Protein AF-A0A7S1S740-F1 (afdb_monomer)

Mean predicted aligned error: 8.06 Å

Solvent-accessible surface area (backbone atoms only — not comparable to full-atom values): 10694 Å² total; per-residue (Å²): 102,47,41,48,49,70,46,55,38,78,51,87,85,26,60,39,42,49,46,54,55,56,52,72,74,46,56,73,74,50,65,76,63,57,72,46,80,43,49,25,49,46,70,88,35,47,66,53,27,52,59,27,56,68,75,44,103,64,60,57,90,82,25,55,44,82,42,75,15,47,77,37,91,78,46,83,48,70,53,43,68,34,18,21,53,37,78,61,52,32,73,77,44,72,48,86,55,96,73,44,67,50,37,39,31,78,46,72,59,50,43,55,54,53,43,46,47,42,43,73,73,38,53,88,82,45,86,61,40,62,37,43,37,53,47,64,69,36,95,61,48,72,75,34,53,40,77,47,80,27,44,34,21,2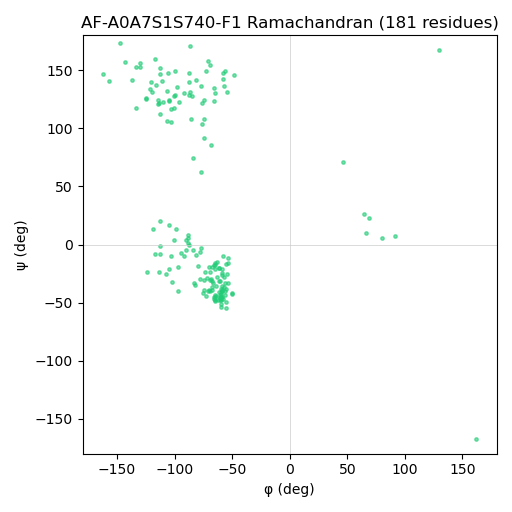8,70,68,55,47,34,55,75,70,73,44,57,80,91,71,66,86,79,85,87,78,74,60,72,84,53,78,84,76,113

Organism: Alexandrium catenella (NCBI:txid2925)

Secondary structure (DSSP, 8-state):
--SGGGTT--STTSHHHHHHHHHHTS-HHHHTT--EEEEES-GGGHHHHHHHHTTSSS-HHHHEEEEESEE-TT--SSEEEEEEE-THHHHHHT--GGGTTT-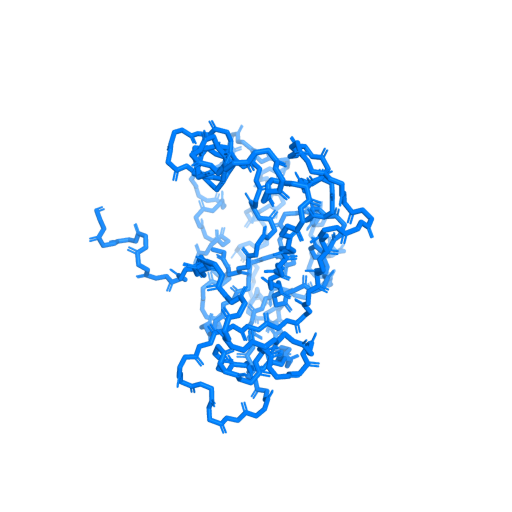-BSSTTHHHHHHHHHHHH-TTTSS-HHHHHHHHT-TTGGGGEEEEEEEEE-HHHHHHHTT--GGG--------TTSGGG-

Sequence (183 aa):
HIGAARLGNTARFADQDLYMKVNSFLPDDVQTAYRLVLVEPNELMFPVLRENVQKLPIDYARQVQIVQGMVSDSCKEPFQTMFRFSLQAEKDYGIPWGVYGTWVSFNRRMPLDALSTIATSYHWYIEDPEAWRRFYQAPNVTDYVEGFKVPCYSPATLIEKHGILASDLGMVVIDAEQLDSRI

Structure (mmCIF, N/CA/C/O backbone):
data_AF-A0A7S1S740-F1
#
_entry.id   AF-A0A7S1S740-F1
#
loop_
_atom_site.group_PDB
_atom_site.id
_atom_site.type_symbol
_atom_site.label_atom_id
_atom_site.label_alt_id
_atom_site.label_comp_id
_atom_site.label_asym_id
_atom_site.label_entity_id
_atom_site.label_seq_id
_atom_site.pdbx_PDB_ins_code
_atom_site.Cartn_x
_atom_site.Cartn_y
_atom_site.Cartn_z
_atom_site.occupancy
_atom_site.B_iso_or_equiv
_atom_site.auth_seq_id
_atom_site.auth_comp_id
_atom_site.auth_asym_id
_atom_site.auth_atom_id
_atom_site.pdbx_PDB_model_num
ATOM 1 N N . HIS A 1 1 ? -4.454 -0.537 -5.903 1.00 50.09 1 HIS A N 1
ATOM 2 C CA . HIS A 1 1 ? -3.415 -0.376 -4.869 1.00 50.09 1 HIS A CA 1
ATOM 3 C C . HIS A 1 1 ? -3.943 -1.102 -3.656 1.00 50.09 1 HIS A C 1
ATOM 5 O O . HIS A 1 1 ? -5.106 -0.898 -3.356 1.00 50.09 1 HIS A O 1
ATOM 11 N N . ILE A 1 2 ? -3.150 -1.961 -3.015 1.00 56.84 2 ILE A N 1
ATOM 12 C CA . ILE A 1 2 ? -3.542 -2.577 -1.742 1.00 56.84 2 ILE A CA 1
ATOM 13 C C . ILE A 1 2 ? -2.934 -1.757 -0.620 1.00 56.84 2 ILE A C 1
ATOM 15 O O . ILE A 1 2 ? -1.708 -1.660 -0.557 1.00 56.84 2 ILE A O 1
ATOM 19 N N . GLY A 1 3 ? -3.777 -1.261 0.280 1.00 55.91 3 GLY A N 1
ATOM 20 C CA . GLY A 1 3 ? -3.336 -0.626 1.514 1.00 55.91 3 GLY A CA 1
ATOM 21 C C . GLY A 1 3 ? -3.971 0.733 1.759 1.00 55.91 3 GLY A C 1
ATOM 22 O O . GLY A 1 3 ? -4.598 1.331 0.891 1.00 55.91 3 GLY A O 1
ATOM 23 N N . ALA A 1 4 ? -3.802 1.228 2.980 1.00 61.66 4 ALA A N 1
ATOM 24 C CA . ALA A 1 4 ? -4.381 2.495 3.395 1.00 61.66 4 ALA A CA 1
ATOM 25 C C . ALA A 1 4 ? -3.623 3.718 2.856 1.00 61.66 4 ALA A C 1
ATOM 27 O O . ALA A 1 4 ? -4.041 4.837 3.120 1.00 61.66 4 ALA A O 1
ATOM 28 N N . ALA A 1 5 ? -2.504 3.584 2.135 1.00 54.31 5 ALA A N 1
ATOM 29 C CA . ALA A 1 5 ? -1.666 4.739 1.797 1.00 54.31 5 ALA A CA 1
ATOM 30 C C . ALA A 1 5 ? -2.343 5.823 0.943 1.00 54.31 5 ALA A C 1
ATOM 32 O O . ALA A 1 5 ? -1.890 6.970 0.938 1.00 54.31 5 ALA A O 1
ATOM 33 N N . ARG A 1 6 ? -3.430 5.481 0.243 1.00 62.47 6 ARG A N 1
ATOM 34 C CA . ARG A 1 6 ? -4.277 6.434 -0.495 1.00 62.47 6 ARG A CA 1
ATOM 35 C C . ARG A 1 6 ? -5.409 7.057 0.331 1.00 62.47 6 ARG A C 1
ATOM 37 O O . ARG A 1 6 ? -6.199 7.818 -0.232 1.00 62.47 6 ARG A O 1
ATOM 44 N N . LEU A 1 7 ? -5.430 6.817 1.645 1.00 62.09 7 LEU A N 1
ATOM 45 C CA . LEU A 1 7 ? -6.257 7.552 2.600 1.00 62.09 7 LEU A CA 1
ATOM 46 C C . LEU A 1 7 ? -6.101 9.059 2.354 1.00 62.09 7 LEU A C 1
ATOM 48 O O . LEU A 1 7 ? -5.024 9.521 1.986 1.00 62.09 7 LEU A O 1
ATOM 52 N N . GLY A 1 8 ? -7.161 9.841 2.552 1.00 49.94 8 GLY A N 1
ATOM 53 C CA . GLY A 1 8 ? -7.098 11.293 2.338 1.00 49.94 8 GLY A CA 1
ATOM 54 C C . GLY A 1 8 ? -7.484 11.752 0.929 1.00 49.94 8 GLY A C 1
ATOM 55 O O . GLY A 1 8 ? -7.343 12.932 0.613 1.00 49.94 8 GLY A O 1
ATOM 56 N N . ASN A 1 9 ? -7.984 10.859 0.069 1.00 53.41 9 ASN A N 1
ATOM 57 C CA . ASN A 1 9 ? -8.679 11.294 -1.138 1.00 53.41 9 ASN A CA 1
ATOM 58 C C . ASN A 1 9 ? -9.982 12.013 -0.735 1.00 53.41 9 ASN A C 1
ATOM 60 O O . ASN A 1 9 ? -10.812 11.463 -0.013 1.00 53.41 9 ASN A O 1
ATOM 64 N N . THR A 1 10 ? -10.135 13.258 -1.189 1.00 52.31 10 THR A N 1
ATOM 65 C CA . THR A 1 10 ? -11.266 14.146 -0.878 1.00 52.31 10 THR A CA 1
ATOM 66 C C . THR A 1 10 ? -12.437 13.996 -1.848 1.00 52.31 10 THR A C 1
ATOM 68 O O . THR A 1 10 ? -13.437 14.708 -1.724 1.00 52.31 10 THR A O 1
ATOM 71 N N . ALA A 1 11 ? -12.335 13.097 -2.832 1.00 50.84 11 ALA A N 1
ATOM 72 C CA . ALA A 1 11 ? -13.455 12.763 -3.697 1.00 50.84 11 ALA A CA 1
ATOM 73 C C . ALA A 1 11 ? -14.647 12.253 -2.868 1.00 50.84 11 ALA A C 1
ATOM 75 O O . ALA A 1 11 ? -14.486 11.600 -1.837 1.00 50.84 11 ALA A O 1
ATOM 76 N N . ARG A 1 12 ? -15.868 12.538 -3.333 1.00 45.91 12 ARG A N 1
ATOM 77 C CA . ARG A 1 12 ? -17.081 11.980 -2.717 1.00 45.91 12 ARG A CA 1
ATOM 78 C C . ARG A 1 12 ? -16.999 10.454 -2.717 1.00 45.91 12 ARG A C 1
ATOM 80 O O . ARG A 1 12 ? -16.630 9.881 -3.739 1.00 45.91 12 ARG A O 1
ATOM 87 N N . PHE A 1 13 ? -17.381 9.831 -1.603 1.00 55.53 13 PHE A N 1
ATOM 88 C CA . PHE A 1 13 ? -17.272 8.385 -1.353 1.00 55.53 13 PHE A CA 1
ATO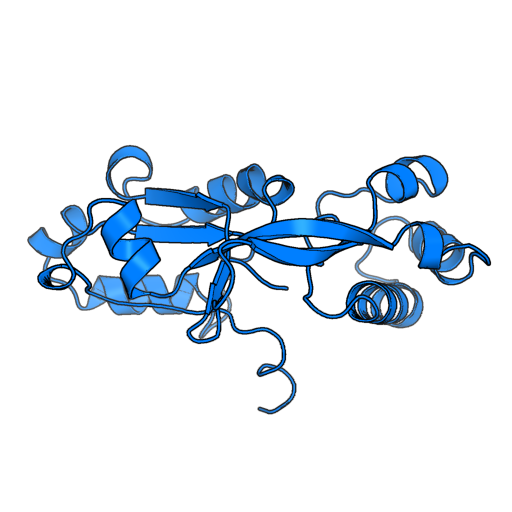M 89 C C . PHE A 1 13 ? -15.845 7.827 -1.245 1.00 55.53 13 PHE A C 1
ATOM 91 O O . PHE A 1 13 ? -15.686 6.611 -1.197 1.00 55.53 13 PHE A O 1
ATOM 98 N N . ALA A 1 14 ? -14.819 8.675 -1.177 1.00 65.00 14 ALA A N 1
ATOM 99 C CA . ALA A 1 14 ? -13.472 8.235 -0.839 1.00 65.00 14 ALA A CA 1
ATOM 100 C C . ALA A 1 14 ? -13.251 8.206 0.683 1.00 65.00 14 ALA A C 1
ATOM 102 O O . ALA A 1 14 ? -14.075 8.698 1.458 1.00 65.00 14 ALA A O 1
ATOM 103 N N . ASP A 1 15 ? -12.123 7.643 1.116 1.00 65.25 15 ASP A N 1
ATOM 104 C CA . ASP A 1 15 ? -11.884 7.292 2.519 1.00 65.25 15 ASP A CA 1
ATOM 105 C C . ASP A 1 15 ? -12.041 8.465 3.490 1.00 65.25 15 ASP A C 1
ATOM 107 O O . ASP A 1 15 ? -12.619 8.298 4.559 1.00 65.25 15 ASP A O 1
ATOM 111 N N . GLN A 1 16 ? -11.583 9.668 3.123 1.00 67.06 16 GLN A N 1
ATOM 112 C CA . GLN A 1 16 ? -11.726 10.851 3.977 1.00 67.06 16 GLN A CA 1
ATOM 113 C C . GLN A 1 16 ? -13.180 11.332 4.067 1.00 67.06 16 GLN A C 1
ATOM 115 O O . GLN A 1 16 ? -13.623 11.728 5.143 1.00 67.06 16 GLN A O 1
ATOM 120 N N . ASP A 1 17 ? -13.931 11.287 2.966 1.00 66.62 17 ASP A N 1
ATOM 121 C CA . ASP A 1 17 ? -15.351 11.658 2.937 1.00 66.62 17 ASP A CA 1
ATOM 122 C C . ASP A 1 17 ? -16.189 10.676 3.768 1.00 66.62 17 ASP A C 1
ATOM 124 O O . ASP A 1 17 ? -16.964 11.090 4.633 1.00 66.62 17 ASP A O 1
ATOM 128 N N . LEU A 1 18 ? -15.965 9.370 3.585 1.00 67.31 18 LEU A N 1
ATOM 129 C CA . LEU A 1 18 ? -16.605 8.319 4.381 1.00 67.31 18 LEU A CA 1
ATOM 130 C C . LEU A 1 18 ? -16.256 8.455 5.863 1.00 67.31 18 LEU A C 1
ATOM 132 O O . LEU A 1 18 ? -17.143 8.385 6.713 1.00 67.31 18 LEU A O 1
ATOM 136 N N . TYR A 1 19 ? -14.988 8.716 6.165 1.00 72.50 19 TYR A N 1
ATOM 137 C CA . TYR A 1 19 ? -14.514 8.927 7.522 1.00 72.50 19 TYR A CA 1
ATOM 138 C C . TYR A 1 19 ? -15.194 10.113 8.205 1.00 72.50 19 TYR A C 1
ATOM 140 O O . TYR A 1 19 ? -15.778 9.959 9.277 1.00 72.50 19 TYR A O 1
ATOM 148 N N . MET A 1 20 ? -15.159 11.294 7.578 1.00 73.94 20 MET A N 1
ATOM 149 C CA . MET A 1 20 ? -15.793 12.500 8.119 1.00 73.94 20 MET A CA 1
ATOM 150 C C . MET A 1 20 ? -17.292 12.289 8.319 1.00 73.94 20 MET A C 1
ATOM 152 O O . MET A 1 20 ? -17.849 12.715 9.330 1.00 73.94 20 MET A O 1
ATOM 156 N N . LYS A 1 21 ? -17.941 11.586 7.385 1.00 72.88 21 LYS A N 1
ATOM 157 C CA . LYS A 1 21 ? -19.362 11.266 7.468 1.00 72.88 21 LYS A CA 1
ATOM 158 C C . LYS A 1 21 ? -19.668 10.345 8.645 1.00 72.88 21 LYS A C 1
ATOM 160 O O . LYS A 1 21 ? -20.565 10.666 9.416 1.00 72.88 21 LYS A O 1
ATOM 165 N N . VAL A 1 22 ? -18.919 9.258 8.830 1.00 74.69 22 VAL A N 1
ATOM 166 C CA . VAL A 1 22 ? -19.080 8.367 9.993 1.00 74.69 22 VAL A CA 1
ATOM 167 C C . VAL A 1 22 ? -18.829 9.133 11.289 1.00 74.69 22 VAL A C 1
ATOM 169 O O . VAL A 1 22 ? -19.672 9.096 12.181 1.00 74.69 22 VAL A O 1
ATOM 172 N N . ASN A 1 23 ? -17.733 9.895 11.364 1.00 77.56 23 ASN A N 1
ATOM 173 C CA . ASN A 1 23 ? -17.381 10.679 12.546 1.00 77.56 23 ASN A CA 1
ATOM 174 C C . ASN A 1 23 ? -18.477 11.689 12.924 1.00 77.56 23 ASN A C 1
ATOM 176 O O . ASN A 1 23 ? -18.743 11.879 14.105 1.00 77.56 23 ASN A O 1
ATOM 180 N N . SER A 1 24 ? -19.165 12.277 11.937 1.00 81.38 24 SER A N 1
ATOM 181 C CA . SER A 1 24 ? -20.268 13.226 12.165 1.00 81.38 24 SER A CA 1
ATOM 182 C C . SER A 1 24 ? -21.511 12.619 12.830 1.00 81.38 24 SER A C 1
ATOM 184 O O . SER A 1 24 ? -22.336 13.360 13.359 1.00 81.38 24 SER A O 1
ATOM 186 N N . PHE A 1 25 ? -21.657 11.290 12.814 1.00 81.88 25 PHE A N 1
ATOM 187 C CA . PHE A 1 25 ? -22.757 10.585 13.480 1.00 81.88 25 PHE A CA 1
ATOM 188 C C . PHE A 1 25 ? -22.396 10.099 14.888 1.00 81.88 25 PHE A C 1
ATOM 190 O O . PHE A 1 25 ? -23.268 9.585 15.591 1.00 81.88 25 PHE A O 1
ATOM 197 N N . LEU A 1 26 ? -21.132 10.226 15.302 1.00 81.56 26 LEU A N 1
ATOM 198 C CA . LEU A 1 26 ? -20.677 9.763 16.608 1.00 81.56 26 LEU A CA 1
ATOM 199 C C . LEU A 1 26 ? -20.887 10.856 17.670 1.00 81.56 26 LEU A C 1
ATOM 201 O O . LEU A 1 26 ? -20.622 12.025 17.394 1.00 81.56 26 LEU A O 1
ATOM 205 N N . PRO A 1 27 ? -21.319 10.505 18.892 1.00 84.94 27 PRO A N 1
ATOM 206 C CA . PRO A 1 27 ? -21.297 11.421 20.034 1.00 84.94 27 PRO A CA 1
ATOM 207 C C . PRO A 1 27 ? -19.889 11.981 20.311 1.00 84.94 27 PRO A C 1
ATOM 209 O O . PRO A 1 27 ? -18.899 11.291 20.065 1.00 84.94 27 PRO A O 1
ATOM 212 N N . ASP A 1 28 ? -19.778 13.203 20.842 1.00 82.06 28 ASP A N 1
ATOM 213 C CA . ASP A 1 28 ? -18.488 13.888 21.077 1.00 82.06 28 ASP A CA 1
ATOM 214 C C . ASP A 1 28 ? -17.522 13.087 21.977 1.00 82.06 28 ASP A C 1
ATOM 216 O O . ASP A 1 28 ? -16.305 13.063 21.764 1.00 82.06 28 ASP A O 1
ATOM 220 N N . ASP A 1 29 ? -18.061 12.389 22.977 1.00 80.94 29 ASP A N 1
ATOM 221 C CA . ASP A 1 29 ? -17.307 11.506 23.869 1.00 80.94 29 ASP A CA 1
ATOM 222 C C . ASP A 1 29 ? -16.754 10.278 23.136 1.00 80.94 29 ASP A C 1
ATOM 224 O O . ASP A 1 29 ? -15.642 9.836 23.419 1.00 80.94 29 ASP A O 1
ATOM 228 N N . VAL A 1 30 ? -17.476 9.772 22.135 1.00 80.62 30 VAL A N 1
ATOM 229 C CA . VAL A 1 30 ? -17.001 8.686 21.270 1.00 80.62 30 VAL A CA 1
ATOM 230 C C . VAL A 1 30 ? -15.970 9.210 20.275 1.00 80.62 30 VAL A C 1
ATOM 232 O O . VAL A 1 30 ? -14.940 8.562 20.083 1.00 80.62 30 VAL A O 1
ATOM 235 N N . GLN A 1 31 ? -16.198 10.392 19.689 1.00 77.25 31 GLN A N 1
ATOM 236 C CA . GLN A 1 31 ? -15.303 10.991 18.691 1.00 77.25 31 GLN A CA 1
ATOM 237 C C . GLN A 1 31 ? -13.863 11.153 19.200 1.00 77.25 31 GLN A C 1
ATOM 239 O O . GLN A 1 31 ? -12.900 11.020 18.445 1.00 77.25 31 GLN A O 1
ATOM 244 N N . THR A 1 32 ? -13.713 11.409 20.498 1.00 76.69 32 THR A N 1
ATOM 245 C CA . THR A 1 32 ? -12.415 11.607 21.156 1.00 76.69 32 THR A CA 1
ATOM 246 C C . THR A 1 32 ? -11.812 10.326 21.742 1.00 76.69 32 THR A C 1
ATOM 248 O O . THR A 1 32 ? -10.646 10.329 22.144 1.00 76.69 32 THR A O 1
ATOM 251 N N . ALA A 1 33 ? -12.572 9.227 21.784 1.00 76.94 33 ALA A N 1
ATOM 252 C CA . ALA A 1 33 ? -12.179 7.983 22.445 1.00 76.94 33 ALA A CA 1
ATOM 253 C C . ALA A 1 33 ? -11.823 6.838 21.484 1.00 76.94 33 ALA A C 1
ATOM 255 O O . ALA A 1 33 ? -11.058 5.949 21.869 1.00 76.94 33 ALA A O 1
ATOM 256 N N . TYR A 1 34 ? -12.351 6.825 20.253 1.00 76.62 34 TYR A N 1
ATOM 257 C CA . TYR A 1 34 ? -12.077 5.717 19.332 1.00 76.62 34 TYR A CA 1
ATOM 258 C C . TYR A 1 34 ? -10.620 5.701 18.855 1.00 76.62 34 TYR A C 1
ATOM 260 O O . TYR A 1 34 ? -9.942 6.729 18.779 1.00 76.62 34 TYR A O 1
ATOM 268 N N . ARG A 1 35 ? -10.159 4.501 18.489 1.00 79.38 35 ARG A N 1
ATOM 269 C CA . ARG A 1 35 ? -8.860 4.253 17.857 1.00 79.38 35 ARG A CA 1
ATOM 270 C C . ARG A 1 35 ? -9.056 3.771 16.423 1.00 79.38 35 ARG A C 1
ATOM 272 O O . ARG A 1 35 ? -10.005 3.052 16.128 1.00 79.38 35 ARG A O 1
ATOM 279 N N . LEU A 1 36 ? -8.130 4.143 15.556 1.00 80.69 36 LEU A N 1
ATOM 280 C CA . LEU A 1 36 ? -8.058 3.781 14.154 1.00 80.69 36 LEU A CA 1
ATOM 281 C C . LEU A 1 36 ? -6.818 2.914 13.927 1.00 80.69 36 LEU A C 1
ATOM 283 O O . LEU A 1 36 ? -5.692 3.352 14.168 1.00 80.69 36 LEU A O 1
ATOM 287 N N . VAL A 1 37 ? -7.029 1.696 13.431 1.00 82.75 37 VAL A N 1
ATOM 288 C CA . VAL A 1 37 ? -5.947 0.827 12.960 1.00 82.75 37 VAL A CA 1
ATOM 289 C C . VAL A 1 37 ? -5.929 0.844 11.443 1.00 82.75 37 VAL A C 1
ATOM 291 O O . VAL A 1 37 ? -6.876 0.405 10.798 1.00 82.75 37 VAL A O 1
ATOM 294 N N . LEU A 1 38 ? -4.837 1.348 10.882 1.00 85.50 38 LEU A N 1
ATOM 295 C CA . LEU A 1 38 ? -4.603 1.419 9.447 1.00 85.50 38 LEU A CA 1
ATOM 296 C C . LEU A 1 38 ? -3.607 0.339 9.063 1.00 85.50 38 LEU A C 1
ATOM 298 O O . LEU A 1 38 ? -2.499 0.290 9.598 1.00 85.50 38 LEU A O 1
ATOM 302 N N . VAL A 1 39 ? -4.004 -0.524 8.137 1.00 84.38 39 VAL A N 1
ATOM 303 C CA . VAL A 1 39 ? -3.170 -1.631 7.675 1.00 84.38 39 VAL A CA 1
ATOM 304 C C . VAL A 1 39 ? -2.614 -1.294 6.297 1.00 84.38 39 VAL A C 1
ATOM 306 O O . VAL A 1 39 ? -3.361 -0.980 5.373 1.00 84.38 39 VAL A O 1
ATOM 309 N N . GLU A 1 40 ? -1.292 -1.342 6.170 1.00 86.56 40 GLU A N 1
ATOM 310 C CA . GLU A 1 40 ? -0.577 -1.043 4.932 1.00 86.56 40 GLU A CA 1
ATOM 311 C C . GLU A 1 40 ? 0.474 -2.137 4.676 1.00 86.56 40 GLU A C 1
ATOM 313 O O . GLU A 1 40 ? 1.383 -2.315 5.494 1.00 86.56 40 GLU A O 1
ATOM 318 N N . PRO A 1 41 ? 0.379 -2.904 3.575 1.00 85.88 41 PRO A N 1
ATOM 319 C CA . PRO A 1 41 ? 1.318 -3.989 3.301 1.00 85.88 41 PRO A CA 1
ATOM 320 C C . PRO A 1 41 ? 2.725 -3.483 2.981 1.00 85.88 41 PRO A C 1
ATOM 322 O O . PRO A 1 41 ? 3.712 -4.168 3.271 1.00 85.88 41 PRO A O 1
ATOM 325 N N . ASN A 1 42 ? 2.838 -2.291 2.396 1.00 84.62 42 ASN A N 1
ATOM 326 C CA . ASN A 1 42 ? 4.097 -1.727 1.952 1.00 84.62 42 ASN A CA 1
ATOM 327 C C . ASN A 1 42 ? 4.617 -0.656 2.911 1.00 84.62 42 ASN A C 1
ATOM 329 O O . ASN A 1 42 ? 4.191 0.495 2.888 1.00 84.62 42 ASN A O 1
ATOM 333 N N . GLU A 1 43 ? 5.637 -0.997 3.692 1.00 85.38 43 GLU A N 1
ATOM 334 C CA . GLU A 1 43 ? 6.264 -0.069 4.643 1.00 85.38 43 GLU A CA 1
ATOM 335 C C . GLU A 1 43 ? 6.804 1.219 4.001 1.00 85.38 43 GLU A C 1
ATOM 337 O O . GLU A 1 43 ? 6.816 2.270 4.646 1.00 85.38 43 GLU A O 1
ATOM 342 N N . LEU A 1 44 ? 7.184 1.173 2.716 1.00 81.62 44 LEU A N 1
ATOM 343 C CA . LEU A 1 44 ? 7.638 2.353 1.973 1.00 81.62 44 LEU A CA 1
ATOM 344 C C . LEU A 1 44 ? 6.545 3.426 1.877 1.00 81.62 44 LEU A C 1
ATOM 346 O O . LEU A 1 44 ? 6.854 4.593 1.660 1.00 81.62 44 LEU A O 1
ATOM 350 N N . MET A 1 45 ? 5.282 3.042 2.077 1.00 80.44 45 MET A N 1
ATOM 351 C CA . MET A 1 45 ? 4.147 3.954 2.092 1.00 80.44 45 MET A CA 1
ATOM 352 C C . MET A 1 45 ? 3.801 4.537 3.446 1.00 80.44 45 MET A C 1
ATOM 354 O O . MET A 1 45 ? 2.950 5.420 3.523 1.00 80.44 45 MET A O 1
ATOM 358 N N . PHE A 1 46 ? 4.471 4.127 4.518 1.00 85.38 46 PHE A N 1
ATOM 359 C CA . PHE A 1 46 ? 4.170 4.668 5.837 1.00 85.38 46 PHE A CA 1
ATOM 360 C C . PHE A 1 46 ? 4.348 6.189 5.920 1.00 85.38 46 PHE A C 1
ATOM 362 O O . PHE A 1 46 ? 3.503 6.821 6.543 1.00 85.38 46 PHE A O 1
ATOM 369 N N . PRO A 1 47 ? 5.377 6.824 5.322 1.00 84.62 47 PRO A N 1
ATOM 370 C CA . PRO A 1 47 ? 5.480 8.283 5.327 1.00 84.62 47 PRO A CA 1
ATOM 371 C C . PRO A 1 47 ? 4.282 8.967 4.656 1.00 84.62 47 PRO A C 1
ATOM 373 O O . PRO A 1 47 ? 3.704 9.875 5.246 1.00 84.62 47 PRO A O 1
ATOM 376 N N . VAL A 1 48 ? 3.865 8.476 3.483 1.00 79.56 48 VAL A N 1
ATOM 377 C CA . VAL A 1 48 ? 2.711 9.007 2.736 1.00 79.56 48 VAL A CA 1
ATOM 378 C C . VAL A 1 48 ? 1.419 8.800 3.522 1.00 79.56 48 VAL A C 1
ATOM 380 O O . VAL A 1 48 ? 0.639 9.732 3.694 1.00 79.56 48 VAL A O 1
ATOM 383 N N . LEU A 1 49 ? 1.224 7.601 4.078 1.00 82.44 49 LEU A N 1
ATOM 384 C CA . LEU A 1 49 ? 0.087 7.292 4.938 1.00 82.44 49 LEU A CA 1
ATOM 385 C C . LEU A 1 49 ? 0.036 8.235 6.143 1.00 82.44 49 LEU A C 1
ATOM 387 O O . LEU A 1 49 ? -1.011 8.802 6.426 1.00 82.44 49 LEU A O 1
ATOM 391 N N . ARG A 1 50 ? 1.159 8.458 6.833 1.00 85.12 50 ARG A N 1
ATOM 392 C CA . ARG A 1 50 ? 1.218 9.380 7.979 1.00 85.12 50 ARG A CA 1
ATOM 393 C C . ARG A 1 50 ? 0.854 10.805 7.589 1.00 85.12 50 ARG A C 1
ATOM 395 O O . ARG A 1 50 ? 0.056 11.422 8.287 1.00 85.12 50 ARG A O 1
ATOM 402 N N . GLU A 1 51 ? 1.403 11.307 6.486 1.00 83.69 51 GLU A N 1
ATOM 403 C CA . GLU A 1 51 ? 1.074 12.640 5.973 1.00 83.69 51 GLU A CA 1
ATOM 404 C C . GLU A 1 51 ? -0.422 12.757 5.649 1.00 83.69 51 GLU A C 1
ATOM 406 O O . GLU A 1 51 ? -1.068 13.746 5.988 1.00 83.69 51 GLU A O 1
ATOM 411 N N . ASN A 1 52 ? -1.000 11.727 5.035 1.00 79.19 52 ASN A N 1
ATOM 412 C CA . ASN A 1 52 ? -2.412 11.712 4.685 1.00 79.19 52 ASN A CA 1
ATOM 413 C C . ASN A 1 52 ? -3.332 11.622 5.904 1.00 79.19 52 ASN A C 1
ATOM 415 O O . ASN A 1 52 ? -4.341 12.321 5.963 1.00 79.19 52 ASN A O 1
ATOM 419 N N . VAL A 1 53 ? -2.975 10.824 6.909 1.00 82.00 53 VAL A N 1
ATOM 420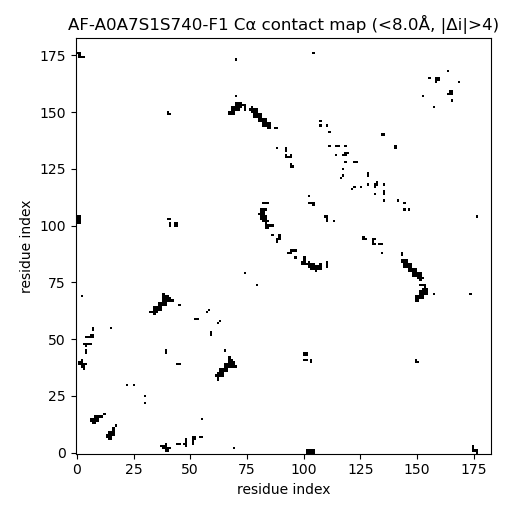 C CA . VAL A 1 53 ? -3.739 10.732 8.160 1.00 82.00 53 VAL A CA 1
ATOM 421 C C . VAL A 1 53 ? -3.729 12.060 8.914 1.00 82.00 53 VAL A C 1
ATOM 423 O O . VAL A 1 53 ? -4.743 12.432 9.495 1.00 82.00 53 VAL A O 1
ATOM 426 N N . GLN A 1 54 ? -2.628 12.814 8.874 1.00 84.38 54 GLN A N 1
ATOM 427 C CA . GLN A 1 54 ? -2.552 14.147 9.490 1.00 84.38 54 GLN A CA 1
ATOM 428 C C . GLN A 1 54 ? -3.523 15.166 8.870 1.00 84.38 54 GLN A C 1
ATOM 430 O O . GLN A 1 54 ? -3.776 16.205 9.474 1.00 84.38 54 GLN A O 1
ATOM 435 N N . LYS A 1 55 ? -4.087 14.879 7.688 1.00 80.00 55 LYS A N 1
ATOM 436 C CA . LYS A 1 55 ? -5.127 15.702 7.043 1.00 80.00 55 LYS A CA 1
ATOM 437 C C . LYS A 1 55 ? -6.528 15.413 7.601 1.00 80.00 55 LYS A C 1
ATOM 439 O O . LYS A 1 55 ? -7.472 16.128 7.267 1.00 80.00 55 LYS A O 1
ATOM 444 N N . LEU A 1 56 ? -6.682 14.373 8.424 1.00 76.94 56 LEU A N 1
ATOM 445 C CA . LEU A 1 56 ? -7.938 14.018 9.081 1.00 76.94 56 LEU A CA 1
ATOM 446 C C . LEU A 1 56 ? -8.084 14.765 10.418 1.00 76.94 56 LEU A C 1
ATOM 448 O O . LEU A 1 56 ? -7.085 15.003 11.098 1.00 76.94 56 LEU A O 1
ATOM 452 N N . PRO A 1 57 ? -9.316 15.110 10.837 1.00 76.75 57 PRO A N 1
ATOM 453 C CA . PRO A 1 57 ? -9.573 15.779 12.111 1.00 76.75 57 PRO A CA 1
ATOM 454 C C . PRO A 1 57 ? -9.485 14.795 13.294 1.00 76.75 57 PRO A C 1
ATOM 456 O O . PRO A 1 57 ? -10.475 14.560 13.980 1.00 76.75 57 PRO A O 1
ATOM 459 N N . ILE A 1 58 ? -8.309 14.201 13.518 1.00 79.19 58 ILE A N 1
ATOM 460 C CA . ILE A 1 58 ? -8.040 13.268 14.622 1.00 79.19 58 ILE A CA 1
ATOM 461 C C . ILE A 1 58 ? -6.747 13.556 15.354 1.00 79.19 58 ILE A C 1
ATOM 463 O O . ILE A 1 58 ? -5.772 14.040 14.779 1.00 79.19 58 ILE A O 1
ATOM 467 N N . ASP A 1 59 ? -6.713 13.165 16.626 1.00 84.00 59 ASP A N 1
ATOM 468 C CA . ASP A 1 59 ? -5.473 13.125 17.386 1.00 84.00 59 ASP A CA 1
ATOM 469 C C . ASP A 1 59 ? -4.640 11.923 16.930 1.00 84.00 59 ASP A C 1
ATOM 471 O O . ASP A 1 59 ? -4.764 10.809 17.444 1.00 84.00 59 ASP A O 1
ATOM 475 N N . TYR A 1 60 ? -3.771 12.160 15.946 1.00 82.56 60 TYR A N 1
ATOM 476 C CA . TYR A 1 60 ? -2.876 11.145 15.395 1.00 82.56 60 TYR A CA 1
ATOM 477 C C . TYR A 1 60 ? -2.092 10.393 16.483 1.00 82.56 60 TYR A C 1
ATOM 479 O O . TYR A 1 60 ? -1.960 9.173 16.415 1.00 82.56 60 TYR A O 1
ATOM 487 N N . ALA A 1 61 ? -1.585 11.094 17.503 1.00 83.19 61 ALA A N 1
ATOM 488 C CA . ALA A 1 61 ? -0.718 10.494 18.514 1.00 83.19 61 ALA A CA 1
ATOM 489 C C . ALA A 1 61 ? -1.474 9.553 19.461 1.00 83.19 61 ALA A C 1
ATOM 491 O O . ALA A 1 61 ? -0.880 8.619 20.003 1.00 83.19 61 ALA A O 1
ATOM 492 N N . ARG A 1 62 ? -2.770 9.800 19.678 1.00 81.38 62 ARG A N 1
ATOM 493 C CA . ARG A 1 62 ? -3.594 9.028 20.621 1.00 81.38 62 ARG A CA 1
ATOM 494 C C . ARG A 1 62 ? -4.506 8.017 19.944 1.00 81.38 62 ARG A C 1
ATOM 496 O O . ARG A 1 62 ? -4.794 6.981 20.541 1.00 81.38 62 ARG A O 1
ATOM 503 N N . GLN A 1 63 ? -4.975 8.323 18.739 1.00 83.06 63 GLN A N 1
ATOM 504 C CA . GLN A 1 63 ? -6.028 7.565 18.071 1.00 83.06 63 GLN A CA 1
ATOM 505 C C . GLN A 1 63 ? -5.500 6.675 16.948 1.00 83.06 63 GLN A C 1
ATOM 507 O O . GLN A 1 63 ? -6.186 5.722 16.611 1.00 83.06 63 GLN A O 1
ATOM 512 N N . VAL A 1 64 ? -4.318 6.915 16.371 1.00 86.31 64 VAL A N 1
ATOM 513 C CA . VAL A 1 64 ? -3.888 6.202 15.154 1.00 86.31 64 VAL A CA 1
ATOM 514 C C . VAL A 1 64 ? -2.802 5.176 15.438 1.00 86.31 64 VAL A C 1
ATOM 516 O O . VAL A 1 64 ? -1.763 5.473 16.025 1.00 86.31 64 VAL A O 1
ATOM 519 N N . GLN A 1 65 ? -2.999 3.973 14.906 1.00 87.00 65 GLN A N 1
ATOM 520 C CA . GLN A 1 65 ? -1.982 2.938 14.815 1.00 87.00 65 GLN A CA 1
ATOM 521 C C . GLN A 1 65 ? -1.832 2.485 13.362 1.00 87.00 65 GLN A C 1
ATOM 523 O O . GLN A 1 65 ? -2.798 2.067 12.732 1.00 87.00 65 GLN A O 1
ATOM 528 N N . ILE A 1 66 ? -0.607 2.540 12.835 1.00 87.81 66 ILE A N 1
ATOM 529 C CA . ILE A 1 66 ? -0.278 1.999 11.510 1.00 87.81 66 ILE A CA 1
ATOM 530 C C . ILE A 1 66 ? 0.383 0.636 11.697 1.00 87.81 66 ILE A C 1
ATOM 532 O O . ILE A 1 66 ? 1.355 0.507 12.445 1.00 87.81 66 ILE A O 1
ATOM 536 N N . VAL A 1 67 ? -0.139 -0.372 11.008 1.00 88.44 67 VAL A N 1
ATOM 537 C CA . VAL A 1 67 ? 0.314 -1.761 11.075 1.00 88.44 67 VAL A CA 1
ATOM 538 C C . VAL A 1 67 ? 0.785 -2.203 9.699 1.00 88.44 67 VAL A C 1
ATOM 540 O O . VAL A 1 67 ? 0.074 -2.044 8.709 1.00 88.44 67 VAL A O 1
ATOM 543 N N . GLN A 1 68 ? 1.970 -2.815 9.646 1.00 88.38 68 GLN A N 1
ATOM 544 C CA . GLN A 1 68 ? 2.419 -3.484 8.433 1.00 88.38 68 GLN A CA 1
ATOM 545 C C . GLN A 1 68 ? 1.691 -4.814 8.278 1.00 88.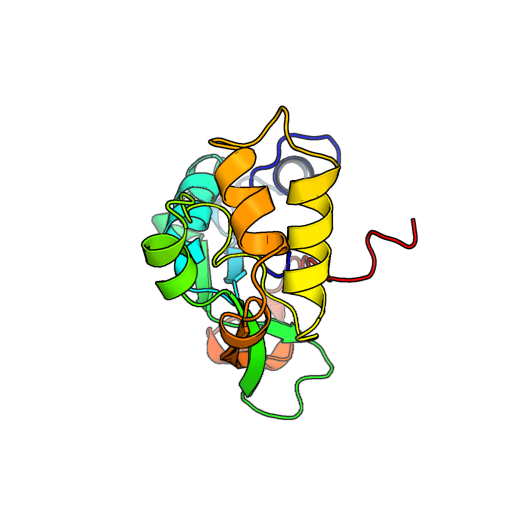38 68 GLN A C 1
ATOM 547 O O . GLN A 1 68 ? 1.800 -5.697 9.139 1.00 88.38 68 GLN A O 1
ATOM 552 N N . GLY A 1 69 ? 0.990 -4.980 7.166 1.00 88.12 69 GLY A N 1
ATOM 553 C CA . GLY A 1 69 ? 0.361 -6.249 6.855 1.00 88.12 69 GLY A CA 1
ATOM 554 C C . GLY A 1 69 ? -0.733 -6.141 5.816 1.00 88.12 69 GLY A C 1
ATOM 555 O O . GLY A 1 69 ? -0.917 -5.122 5.163 1.00 88.12 69 GLY A O 1
ATOM 556 N N . MET A 1 70 ? -1.486 -7.218 5.707 1.00 85.31 70 MET A N 1
ATOM 557 C CA . MET A 1 70 ? -2.732 -7.282 4.962 1.00 85.31 70 MET A CA 1
ATOM 558 C C . MET A 1 70 ? -3.808 -7.909 5.842 1.00 85.31 70 MET A C 1
ATOM 560 O O . MET A 1 70 ? -3.496 -8.682 6.754 1.00 85.31 70 MET A O 1
ATOM 564 N N . VAL A 1 71 ? -5.068 -7.613 5.534 1.00 82.44 71 VAL A N 1
ATOM 565 C CA . VAL A 1 71 ? -6.217 -8.246 6.181 1.00 82.44 71 VAL A CA 1
ATOM 566 C C . VAL A 1 71 ? -6.972 -9.069 5.148 1.00 82.44 71 VAL A C 1
ATOM 568 O O . VAL A 1 71 ? -7.347 -8.550 4.101 1.00 82.44 71 VAL A O 1
ATOM 571 N N . SER A 1 72 ? -7.172 -10.355 5.419 1.00 80.81 72 SER A N 1
ATOM 572 C CA . SER A 1 72 ? -8.015 -11.228 4.603 1.00 80.81 72 SER A CA 1
ATOM 573 C C . SER A 1 72 ? -8.514 -12.416 5.419 1.00 80.81 72 SER A C 1
ATOM 575 O O . SER A 1 72 ? -7.752 -13.046 6.156 1.00 80.81 72 SER A O 1
ATOM 577 N N . ASP A 1 73 ? -9.768 -12.808 5.206 1.00 77.44 73 ASP A N 1
ATOM 578 C CA . ASP A 1 73 ? -10.319 -14.054 5.754 1.00 77.44 73 ASP A CA 1
ATOM 579 C C . ASP A 1 73 ? -9.624 -15.301 5.178 1.00 77.44 73 ASP A C 1
ATOM 581 O O . ASP A 1 73 ? -9.703 -16.394 5.738 1.00 77.44 73 ASP A O 1
ATOM 585 N N . SER A 1 74 ? -8.894 -15.148 4.068 1.00 77.62 74 SER A N 1
ATOM 586 C CA . SER A 1 74 ? -8.115 -16.212 3.434 1.00 77.62 74 SER A CA 1
ATOM 587 C C . SER A 1 74 ? -6.682 -16.343 3.969 1.00 77.62 74 SER A C 1
ATOM 589 O O . SER A 1 74 ? -5.900 -17.115 3.403 1.00 77.62 74 SER A O 1
ATOM 591 N N . CYS A 1 75 ? -6.299 -15.598 5.013 1.00 80.38 75 CYS A N 1
ATOM 592 C CA . CYS A 1 75 ? -4.978 -15.692 5.641 1.00 80.38 75 CYS A CA 1
ATOM 593 C C . CYS A 1 75 ? -4.798 -17.036 6.366 1.00 80.38 75 CYS A C 1
ATOM 595 O O . CYS A 1 75 ? -5.041 -17.153 7.562 1.00 80.38 75 CYS A O 1
ATOM 597 N N . LYS A 1 76 ? -4.377 -18.068 5.624 1.00 77.69 76 LYS A N 1
ATOM 598 C CA . LYS A 1 76 ? -4.038 -19.396 6.174 1.00 77.69 76 LYS A CA 1
ATOM 599 C C . LYS A 1 76 ? -2.619 -19.462 6.733 1.00 77.69 76 LYS A C 1
ATOM 601 O O . LYS A 1 76 ? -2.366 -20.173 7.695 1.00 77.69 76 LYS A O 1
ATOM 606 N N . GLU A 1 77 ? -1.715 -18.720 6.104 1.00 81.19 77 GLU A N 1
ATOM 607 C CA . GLU A 1 77 ? -0.305 -18.629 6.469 1.00 81.19 77 GLU A CA 1
ATOM 608 C C . GLU A 1 77 ? -0.033 -17.279 7.143 1.00 81.19 77 GLU A C 1
ATOM 610 O O . GLU A 1 77 ? -0.640 -16.279 6.743 1.00 81.19 77 GLU A O 1
ATOM 615 N N . PRO A 1 78 ? 0.912 -17.202 8.101 1.00 86.31 78 PRO A N 1
ATOM 616 C CA . PRO A 1 78 ? 1.231 -15.959 8.809 1.00 86.31 78 PRO A CA 1
ATOM 617 C C . PRO A 1 78 ? 1.815 -14.875 7.894 1.00 86.31 78 PRO A C 1
ATOM 619 O O . PRO A 1 78 ? 1.819 -13.697 8.249 1.00 86.31 78 PRO A O 1
ATOM 622 N N . PHE A 1 79 ? 2.299 -15.262 6.710 1.00 91.12 79 PHE A N 1
ATOM 623 C CA . PHE A 1 79 ? 2.837 -14.352 5.709 1.00 91.12 79 PHE A CA 1
ATOM 624 C C . PHE A 1 79 ? 2.348 -14.721 4.311 1.00 91.12 79 PHE A C 1
ATOM 626 O O . PHE A 1 79 ? 2.318 -15.894 3.940 1.00 91.12 79 PHE A O 1
ATOM 633 N N . GLN A 1 80 ? 2.063 -13.707 3.500 1.00 89.94 80 GLN A N 1
ATOM 634 C CA . GLN A 1 80 ? 1.790 -13.844 2.070 1.00 89.94 80 GLN A CA 1
ATOM 635 C C . GLN A 1 80 ? 2.896 -13.186 1.254 1.00 89.94 80 GLN A C 1
ATOM 637 O O . GLN A 1 80 ? 3.565 -12.263 1.718 1.00 89.94 80 GLN A O 1
ATOM 642 N N . THR A 1 81 ? 3.117 -13.680 0.037 1.00 90.94 81 THR A N 1
ATOM 643 C CA . THR A 1 81 ? 3.984 -12.984 -0.917 1.00 90.94 81 THR A CA 1
ATOM 644 C C . THR A 1 81 ? 3.159 -11.975 -1.692 1.00 90.94 81 THR A C 1
ATOM 646 O O . THR A 1 81 ? 2.144 -12.330 -2.286 1.00 90.94 81 THR A O 1
ATOM 649 N N . MET A 1 82 ? 3.640 -10.741 -1.728 1.00 90.06 82 MET A N 1
ATOM 650 C CA . MET A 1 82 ? 3.144 -9.705 -2.622 1.00 90.06 82 MET A CA 1
ATOM 651 C C . MET A 1 82 ? 4.261 -9.276 -3.566 1.00 90.06 82 MET A C 1
ATOM 653 O O . MET A 1 82 ? 5.441 -9.513 -3.301 1.00 90.06 82 MET A O 1
ATOM 657 N N . PHE A 1 83 ? 3.880 -8.668 -4.679 1.00 89.75 83 PHE A N 1
ATOM 658 C CA . PHE A 1 83 ? 4.780 -8.274 -5.747 1.00 89.75 83 PHE A CA 1
ATOM 659 C C . PHE A 1 83 ? 4.717 -6.775 -5.969 1.00 89.75 83 PHE A C 1
ATOM 661 O O . PHE A 1 83 ? 3.635 -6.191 -5.959 1.00 89.75 83 PHE A O 1
ATOM 668 N N . ARG A 1 84 ? 5.885 -6.186 -6.199 1.00 88.00 84 ARG A N 1
ATOM 669 C CA . ARG A 1 84 ? 6.085 -4.773 -6.529 1.00 88.00 84 ARG A CA 1
ATOM 670 C C . ARG A 1 84 ? 7.294 -4.642 -7.449 1.00 88.00 84 ARG A C 1
ATOM 672 O O . ARG A 1 84 ? 8.018 -5.616 -7.652 1.00 88.00 84 ARG A O 1
ATOM 679 N N . PHE A 1 85 ? 7.548 -3.449 -7.970 1.00 88.56 85 PHE A N 1
ATOM 680 C CA . PHE A 1 85 ? 8.850 -3.180 -8.574 1.00 88.56 85 PHE A CA 1
ATOM 681 C C . PHE A 1 85 ? 9.935 -3.046 -7.489 1.00 88.56 85 PHE A C 1
ATOM 683 O O . PHE A 1 85 ? 9.665 -2.550 -6.394 1.00 88.56 85 PHE A O 1
ATOM 690 N N . SER A 1 86 ? 11.172 -3.424 -7.808 1.00 88.50 86 SER A N 1
ATOM 691 C CA . SER A 1 86 ? 12.360 -3.259 -6.969 1.00 88.50 86 SER A CA 1
ATOM 692 C C . SER A 1 86 ? 12.927 -1.847 -7.069 1.00 88.50 86 SER A C 1
ATOM 694 O O . SER A 1 86 ? 13.018 -1.295 -8.166 1.00 88.50 86 SER A O 1
ATOM 696 N N . LEU A 1 87 ? 13.399 -1.286 -5.949 1.00 85.00 87 LEU A N 1
ATOM 697 C CA . LEU A 1 87 ? 13.980 0.070 -5.889 1.00 85.00 87 LEU A CA 1
ATOM 698 C C . LEU A 1 87 ? 15.126 0.298 -6.898 1.00 85.00 87 LEU A C 1
ATOM 700 O O . LEU A 1 87 ? 15.523 1.430 -7.149 1.00 85.00 87 LEU A O 1
ATOM 704 N N . GLN A 1 88 ? 15.696 -0.765 -7.471 1.00 87.56 88 GLN A N 1
ATOM 705 C CA . GLN A 1 88 ? 16.718 -0.657 -8.506 1.00 87.56 88 GLN A CA 1
ATOM 706 C C . GLN A 1 88 ? 16.171 -0.076 -9.821 1.00 87.56 88 GLN A C 1
ATOM 708 O O . GLN A 1 88 ? 16.894 0.651 -10.496 1.00 87.56 88 GLN A O 1
ATOM 713 N N . ALA A 1 89 ? 14.898 -0.311 -10.159 1.00 86.94 89 ALA A N 1
ATOM 714 C CA . ALA A 1 89 ? 14.294 0.278 -11.357 1.00 86.94 89 ALA A CA 1
ATOM 715 C C . ALA A 1 89 ? 14.243 1.818 -11.289 1.00 86.94 89 ALA A C 1
ATOM 717 O O . ALA A 1 89 ? 14.341 2.471 -12.323 1.00 86.94 89 ALA A O 1
ATOM 718 N N . GLU A 1 90 ? 14.167 2.412 -10.089 1.00 82.69 90 GLU A N 1
ATOM 719 C CA . GLU A 1 90 ? 14.329 3.865 -9.885 1.00 82.69 90 GLU A CA 1
ATOM 720 C C . GLU A 1 90 ? 15.652 4.357 -10.443 1.00 82.69 90 GLU A C 1
ATOM 722 O O . GLU A 1 90 ? 15.713 5.272 -11.260 1.00 82.69 90 GLU A O 1
ATOM 727 N N . LYS A 1 91 ? 16.719 3.711 -9.979 1.00 86.50 91 LYS A N 1
ATOM 728 C CA . LYS A 1 91 ? 18.091 4.115 -10.243 1.00 86.50 91 LYS A CA 1
ATOM 729 C C . LYS A 1 91 ? 18.430 3.939 -11.714 1.00 86.50 91 LYS A C 1
ATOM 731 O O . LYS A 1 91 ? 19.104 4.789 -12.283 1.00 86.50 91 LYS A O 1
ATOM 736 N N . ASP A 1 92 ? 17.937 2.861 -12.314 1.00 90.94 92 ASP A N 1
ATOM 737 C CA . ASP A 1 92 ? 18.277 2.497 -13.685 1.00 90.94 92 ASP A CA 1
ATOM 738 C C . ASP A 1 92 ? 17.508 3.331 -14.720 1.00 90.94 92 ASP A C 1
ATOM 740 O O . ASP A 1 92 ? 18.034 3.597 -15.800 1.00 90.94 92 ASP A O 1
ATOM 744 N N . TYR A 1 93 ? 16.288 3.781 -14.396 1.00 87.81 93 TYR A N 1
ATOM 745 C CA . TYR A 1 93 ? 15.428 4.500 -15.345 1.00 87.81 93 TYR A CA 1
ATOM 746 C C . TYR A 1 93 ? 15.190 5.975 -15.002 1.00 87.81 93 TYR A C 1
ATOM 748 O O . TYR A 1 93 ? 14.654 6.696 -15.845 1.00 87.81 93 TYR A O 1
ATOM 756 N N . GLY A 1 94 ? 15.623 6.448 -13.828 1.00 82.00 94 GLY A N 1
ATOM 757 C CA . GLY A 1 94 ? 15.486 7.847 -13.399 1.00 82.00 94 GLY A CA 1
ATOM 758 C C . GLY A 1 94 ? 14.043 8.261 -13.109 1.00 82.00 94 GLY A C 1
ATOM 759 O O . GLY A 1 94 ? 13.701 9.436 -13.190 1.00 82.00 94 GLY A O 1
ATOM 760 N N . ILE A 1 95 ? 13.187 7.289 -12.814 1.00 78.25 95 ILE A N 1
ATOM 761 C CA . ILE A 1 95 ? 11.773 7.494 -12.512 1.00 78.25 95 ILE A CA 1
ATOM 762 C C . ILE A 1 95 ? 11.654 7.822 -11.017 1.00 78.25 95 ILE A C 1
ATOM 764 O O . ILE A 1 95 ? 12.162 7.022 -10.251 1.00 78.25 95 ILE A O 1
ATOM 768 N N . PRO A 1 96 ? 10.999 8.903 -10.555 1.00 67.25 96 PRO A N 1
ATOM 769 C CA . PRO A 1 96 ? 10.849 9.188 -9.120 1.00 67.25 96 PRO A CA 1
ATOM 770 C C . PRO A 1 96 ? 9.817 8.266 -8.430 1.00 67.25 96 PRO A C 1
ATOM 772 O O . PRO A 1 96 ? 8.656 8.177 -8.840 1.00 67.25 96 PRO A O 1
ATOM 775 N N . TRP A 1 97 ? 10.223 7.559 -7.363 1.00 64.25 97 TRP A N 1
ATOM 776 C CA . TRP A 1 97 ? 9.481 6.407 -6.800 1.00 64.25 97 TRP A CA 1
ATOM 777 C C . TRP A 1 97 ? 8.397 6.670 -5.766 1.00 64.25 97 TRP A C 1
ATOM 779 O O . TRP A 1 97 ? 7.738 5.708 -5.350 1.00 64.25 97 TRP A O 1
ATOM 789 N N . GLY A 1 98 ? 8.150 7.924 -5.380 1.00 55.06 98 GLY A N 1
ATOM 790 C CA . GLY A 1 98 ? 7.167 8.286 -4.343 1.00 55.06 98 GLY A CA 1
ATOM 791 C C . GLY A 1 98 ? 5.747 7.733 -4.566 1.00 55.06 98 GLY A C 1
ATOM 792 O O . GLY A 1 98 ? 4.930 7.742 -3.652 1.00 55.06 98 GLY A O 1
ATOM 793 N N . VAL A 1 99 ? 5.463 7.200 -5.759 1.00 52.62 99 VAL A N 1
ATOM 794 C CA . VAL A 1 99 ? 4.168 6.649 -6.168 1.00 52.62 99 VAL A CA 1
ATOM 795 C C . VAL A 1 99 ? 4.204 5.135 -6.491 1.00 52.62 99 VAL A C 1
ATOM 797 O O . VAL A 1 99 ? 3.134 4.540 -6.589 1.00 52.62 99 VAL A O 1
ATOM 800 N N . TYR A 1 100 ? 5.359 4.438 -6.551 1.00 52.28 100 TYR A N 1
ATOM 801 C CA . TYR A 1 100 ? 5.454 3.111 -7.222 1.00 52.28 100 TYR A CA 1
ATOM 802 C C . TYR A 1 100 ? 5.968 1.903 -6.433 1.00 52.28 100 TYR A C 1
ATOM 804 O O . TYR A 1 100 ? 5.521 0.790 -6.717 1.00 52.28 100 TYR A O 1
ATOM 812 N N . GLY A 1 101 ? 6.759 2.071 -5.364 1.00 53.47 101 GLY A N 1
ATOM 813 C CA . GLY A 1 101 ? 6.930 0.977 -4.382 1.00 53.47 101 GLY A CA 1
ATOM 814 C C . GLY A 1 101 ? 5.579 0.487 -3.822 1.00 53.47 101 GLY A C 1
ATOM 815 O O . GLY A 1 101 ? 5.480 -0.601 -3.270 1.00 53.47 101 GLY A O 1
ATOM 816 N N . THR A 1 102 ? 4.554 1.317 -4.016 1.00 61.12 102 THR A N 1
ATOM 817 C CA . THR A 1 102 ? 3.151 1.285 -3.593 1.00 61.12 102 THR A CA 1
ATOM 818 C C . THR A 1 102 ? 2.273 0.374 -4.444 1.00 61.12 102 THR A C 1
ATOM 820 O O . THR A 1 102 ? 1.190 -0.009 -4.007 1.00 61.12 102 THR A O 1
ATOM 823 N N . TRP A 1 103 ? 2.695 0.010 -5.655 1.00 72.75 103 TRP A N 1
ATOM 824 C CA . TRP A 1 103 ? 1.910 -0.865 -6.523 1.00 72.75 103 TRP A CA 1
ATOM 825 C C . TRP A 1 103 ? 2.151 -2.309 -6.176 1.00 72.75 103 TRP A C 1
ATOM 827 O O . TRP A 1 103 ? 2.876 -3.051 -6.839 1.00 72.75 103 TRP A O 1
ATOM 837 N N . VAL A 1 104 ? 1.545 -2.654 -5.060 1.00 79.75 104 VAL A N 1
ATOM 838 C CA . VAL A 1 104 ? 1.664 -3.946 -4.444 1.00 79.75 104 VAL A CA 1
ATOM 839 C C . VAL A 1 104 ? 0.437 -4.756 -4.801 1.00 79.75 104 VAL A C 1
ATOM 841 O O . VAL A 1 104 ? -0.685 -4.306 -4.593 1.00 79.75 104 VAL A O 1
ATOM 844 N N . SER A 1 105 ? 0.660 -5.962 -5.310 1.00 84.06 105 SER A N 1
ATOM 845 C CA . SER A 1 105 ? -0.417 -6.900 -5.608 1.00 84.06 105 SER A CA 1
ATOM 846 C C . SER A 1 105 ? -0.010 -8.337 -5.300 1.00 84.06 105 SER A C 1
ATOM 848 O O . SER A 1 105 ? 1.171 -8.679 -5.311 1.00 84.06 105 SER A O 1
ATOM 850 N N . PHE A 1 106 ? -0.985 -9.218 -5.080 1.00 84.62 106 PHE A N 1
ATOM 851 C CA . PHE A 1 106 ? -0.741 -10.667 -4.989 1.00 84.62 106 PHE A CA 1
ATOM 852 C C . PHE A 1 106 ? -0.371 -11.288 -6.332 1.00 84.62 106 PHE A C 1
ATOM 854 O O . PHE A 1 106 ? 0.192 -12.379 -6.387 1.00 84.62 106 PHE A O 1
ATOM 861 N N . ASN A 1 107 ? -0.685 -10.601 -7.428 1.00 87.25 107 ASN A N 1
ATOM 862 C CA . ASN A 1 107 ? -0.375 -11.065 -8.764 1.00 87.25 107 ASN A CA 1
ATOM 863 C C . ASN A 1 107 ? 0.874 -10.349 -9.285 1.00 87.25 107 ASN A C 1
ATOM 865 O O . ASN A 1 107 ? 0.861 -9.141 -9.513 1.00 87.25 107 ASN A O 1
ATOM 869 N N . ARG A 1 108 ? 1.934 -11.122 -9.550 1.00 90.25 108 ARG A N 1
ATOM 870 C CA . ARG A 1 108 ? 3.200 -10.634 -10.122 1.00 90.25 108 ARG A CA 1
ATOM 871 C C . ARG A 1 108 ? 3.018 -9.857 -11.431 1.00 90.25 108 ARG A C 1
ATOM 873 O O . ARG A 1 108 ? 3.851 -9.021 -11.762 1.00 90.25 108 ARG A O 1
ATOM 880 N N . ARG A 1 109 ? 1.944 -10.121 -12.180 1.00 89.75 109 ARG A N 1
ATOM 881 C CA . ARG A 1 109 ? 1.622 -9.425 -13.430 1.00 89.75 109 ARG A CA 1
ATOM 882 C C . ARG A 1 109 ? 1.082 -8.008 -13.210 1.00 89.75 109 ARG A C 1
ATOM 884 O O . ARG A 1 109 ? 1.349 -7.142 -14.033 1.00 89.75 109 ARG A O 1
ATOM 891 N N . MET A 1 110 ? 0.386 -7.746 -12.105 1.00 86.62 110 MET A N 1
ATOM 892 C CA . MET A 1 110 ? -0.318 -6.474 -11.885 1.00 86.62 110 MET A CA 1
ATOM 893 C C . MET A 1 110 ? 0.601 -5.241 -11.869 1.00 86.62 110 MET A C 1
ATOM 895 O O . MET A 1 110 ? 0.231 -4.251 -12.499 1.00 86.62 110 MET A O 1
ATOM 899 N N . PRO A 1 111 ? 1.809 -5.266 -11.261 1.00 86.31 111 PRO A N 1
ATOM 900 C CA . PRO A 1 111 ? 2.758 -4.159 -11.407 1.00 86.31 111 PRO A CA 1
ATOM 901 C C . PRO A 1 111 ? 3.081 -3.829 -12.875 1.00 86.31 111 PRO A C 1
ATOM 903 O O . PRO A 1 111 ? 3.165 -2.660 -13.244 1.00 86.31 111 PRO A O 1
ATOM 906 N N . LEU A 1 112 ? 3.198 -4.845 -13.738 1.00 89.38 112 LEU A N 1
ATOM 907 C CA . LEU A 1 112 ? 3.478 -4.661 -15.167 1.00 89.38 112 LEU A CA 1
ATOM 908 C C . LEU A 1 112 ? 2.282 -4.066 -15.916 1.00 89.38 112 LEU A C 1
ATOM 910 O O . LEU A 1 112 ? 2.467 -3.207 -16.776 1.00 89.38 112 LEU A O 1
ATOM 914 N N . ASP A 1 113 ? 1.064 -4.494 -15.591 1.00 87.56 113 ASP A N 1
ATOM 915 C CA . ASP A 1 113 ? -0.151 -3.955 -16.211 1.00 87.56 113 ASP A CA 1
ATOM 916 C C . ASP A 1 113 ? -0.376 -2.485 -15.796 1.00 87.56 113 ASP A C 1
ATOM 918 O O . ASP A 1 113 ? -0.745 -1.641 -16.622 1.00 87.56 113 ASP A O 1
ATOM 922 N N . ALA A 1 114 ? -0.059 -2.142 -14.543 1.00 82.88 114 ALA A N 1
ATOM 923 C CA . ALA A 1 114 ? -0.052 -0.761 -14.064 1.00 82.88 114 ALA A CA 1
ATOM 924 C C . ALA A 1 114 ? 1.007 0.091 -14.791 1.00 82.88 114 ALA A C 1
ATOM 926 O O . ALA A 1 114 ? 0.699 1.191 -15.259 1.00 82.88 114 ALA A O 1
ATOM 927 N N . LEU A 1 115 ? 2.226 -0.437 -14.969 1.00 86.44 115 LEU A N 1
ATOM 928 C CA . LEU A 1 115 ? 3.288 0.220 -15.740 1.00 86.44 115 LEU A CA 1
ATOM 929 C C . LEU A 1 115 ? 2.866 0.458 -17.194 1.00 86.44 115 LEU A C 1
ATOM 931 O O . LEU A 1 115 ? 3.037 1.563 -17.705 1.00 86.44 115 LEU A O 1
ATOM 935 N N . SER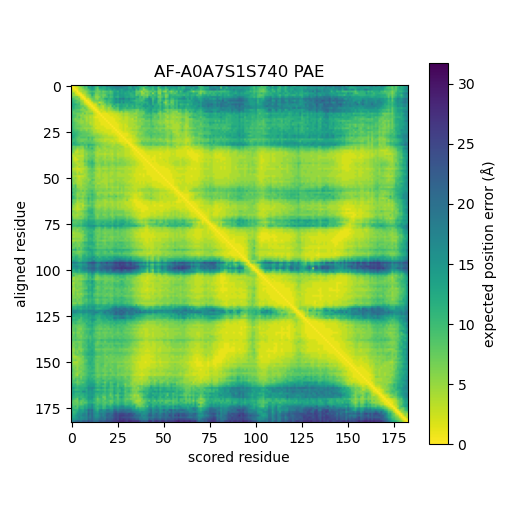 A 1 116 ? 2.270 -0.551 -17.836 1.00 88.38 116 SER A N 1
ATOM 936 C CA . SER A 1 116 ? 1.739 -0.437 -19.198 1.00 88.38 116 SER A CA 1
ATOM 937 C C . SER A 1 116 ? 0.740 0.707 -19.293 1.00 88.38 116 SER A C 1
ATOM 939 O O . SER A 1 116 ? 0.860 1.559 -20.167 1.00 88.38 116 SER A O 1
ATOM 941 N N . THR A 1 117 ? -0.218 0.753 -18.366 1.00 83.50 117 THR A N 1
ATOM 942 C CA . THR A 1 117 ? -1.268 1.774 -18.342 1.00 83.50 117 THR A CA 1
ATOM 943 C C . THR A 1 117 ? -0.679 3.181 -18.232 1.00 83.50 117 THR A C 1
ATOM 945 O O . THR A 1 117 ? -1.132 4.099 -18.914 1.00 83.50 117 THR A O 1
ATOM 948 N N . ILE A 1 118 ? 0.356 3.375 -17.416 1.00 81.44 118 ILE A N 1
ATOM 949 C CA . ILE A 1 118 ? 0.995 4.685 -17.272 1.00 81.44 118 ILE A CA 1
ATOM 950 C C . ILE A 1 118 ? 1.834 5.075 -18.479 1.00 81.44 118 ILE A C 1
ATOM 952 O O . ILE A 1 118 ? 1.682 6.193 -18.978 1.00 81.44 118 ILE A O 1
ATOM 956 N N . ALA A 1 119 ? 2.634 4.147 -19.002 1.00 85.50 119 ALA A N 1
ATOM 957 C CA . ALA A 1 119 ? 3.458 4.391 -20.178 1.00 85.50 119 ALA A CA 1
ATOM 958 C C . ALA A 1 119 ? 2.619 4.746 -21.422 1.00 85.50 119 ALA A C 1
ATOM 960 O O . ALA A 1 119 ? 3.071 5.533 -22.259 1.00 85.50 119 ALA A O 1
ATOM 961 N N . THR A 1 120 ? 1.397 4.207 -21.541 1.00 83.81 120 THR A N 1
ATOM 962 C CA . THR A 1 120 ? 0.525 4.430 -22.707 1.00 83.81 120 THR A CA 1
ATOM 963 C C . THR A 1 120 ? -0.517 5.528 -22.505 1.00 83.81 120 THR A C 1
ATOM 965 O O . THR A 1 120 ? -0.770 6.301 -23.428 1.00 83.81 120 THR A O 1
ATOM 968 N N . SER A 1 121 ? -1.127 5.624 -21.321 1.00 78.88 121 SER A N 1
ATOM 969 C CA . SER A 1 121 ? -2.392 6.358 -21.140 1.00 78.88 121 SER A CA 1
ATOM 970 C C . SER A 1 121 ? -2.273 7.615 -20.272 1.00 78.88 121 SER A C 1
ATOM 972 O O . SER A 1 121 ? -3.063 8.543 -20.441 1.00 78.88 121 SER A O 1
ATOM 974 N N . TYR A 1 122 ? -1.270 7.698 -19.391 1.00 69.19 122 TYR A N 1
ATOM 975 C CA . TYR A 1 122 ? -1.124 8.796 -18.417 1.00 69.19 122 TYR A CA 1
ATOM 976 C C . TYR A 1 122 ? 0.091 9.703 -18.665 1.00 69.19 122 TYR A C 1
ATOM 978 O O . TYR A 1 122 ? 0.504 10.443 -17.778 1.00 69.19 122 TYR A O 1
ATOM 986 N N . HIS A 1 123 ? 0.631 9.713 -19.886 1.00 65.56 123 HIS A N 1
ATOM 987 C CA . HIS A 1 123 ? 1.844 10.457 -20.263 1.00 65.56 123 HIS A CA 1
ATOM 988 C C . HIS A 1 123 ? 1.805 11.985 -20.023 1.00 65.56 123 HIS A C 1
ATOM 990 O O . HIS A 1 123 ? 2.828 12.645 -20.151 1.00 65.56 123 HIS A O 1
ATOM 996 N N . TRP A 1 124 ? 0.644 12.552 -19.695 1.00 62.72 124 TRP A N 1
ATOM 997 C CA . TRP A 1 124 ? 0.410 13.980 -19.457 1.00 62.72 124 TRP A CA 1
ATOM 998 C C . TRP A 1 124 ? 0.294 14.351 -17.968 1.00 62.72 124 TRP A C 1
ATOM 1000 O O . TRP A 1 124 ? 0.309 15.533 -17.638 1.00 62.72 124 TRP A O 1
ATOM 1010 N N . TYR A 1 125 ? 0.207 13.359 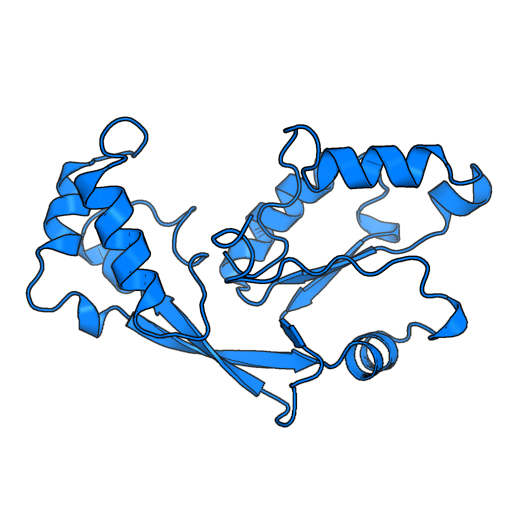-17.074 1.00 63.25 125 TYR A N 1
ATOM 1011 C CA . TYR A 1 125 ? 0.115 13.542 -15.618 1.00 63.25 125 TYR A CA 1
ATOM 1012 C C . TYR A 1 125 ? 1.343 13.039 -14.856 1.00 63.25 125 TYR A C 1
ATOM 1014 O O . TYR A 1 125 ? 1.378 13.116 -13.629 1.00 63.25 125 TYR A O 1
ATOM 1022 N N . ILE A 1 126 ? 2.326 12.490 -15.567 1.00 73.19 126 ILE A N 1
ATOM 1023 C CA . ILE A 1 126 ? 3.519 11.893 -14.974 1.00 73.19 126 ILE A CA 1
ATOM 1024 C C . ILE A 1 126 ? 4.747 12.740 -15.280 1.00 73.19 126 ILE A C 1
ATOM 1026 O O . ILE A 1 126 ? 4.906 13.261 -16.385 1.00 73.19 126 ILE A O 1
ATOM 1030 N N . GLU A 1 127 ? 5.622 12.851 -14.289 1.00 70.50 127 GLU A N 1
ATOM 1031 C CA . GLU A 1 127 ? 6.963 13.391 -14.480 1.00 70.50 127 GLU A CA 1
ATOM 1032 C C . GLU A 1 127 ? 7.766 12.443 -15.388 1.00 70.50 127 GLU A C 1
ATOM 1034 O O . GLU A 1 127 ? 7.710 11.223 -15.221 1.00 70.50 127 GLU A O 1
ATOM 1039 N N . ASP A 1 128 ? 8.468 13.018 -16.370 1.00 82.25 128 ASP A N 1
ATOM 1040 C CA . ASP A 1 128 ? 9.280 12.330 -17.390 1.00 82.25 128 ASP A CA 1
ATOM 1041 C C . ASP A 1 128 ? 8.595 11.109 -18.058 1.00 82.25 128 ASP A C 1
ATOM 1043 O O . ASP A 1 128 ? 9.000 9.960 -17.854 1.00 82.25 128 ASP A O 1
ATOM 1047 N N . PRO A 1 129 ? 7.571 11.318 -18.910 1.00 85.00 129 PRO A N 1
ATOM 1048 C CA . PRO A 1 129 ? 6.870 10.229 -19.597 1.00 85.00 129 PRO A CA 1
ATOM 1049 C C . PRO A 1 129 ? 7.773 9.360 -20.486 1.00 85.00 129 PRO A C 1
ATOM 1051 O O . PRO A 1 129 ? 7.420 8.219 -20.790 1.00 85.00 129 PRO A O 1
ATOM 1054 N N . GLU A 1 130 ? 8.938 9.862 -20.899 1.00 88.38 130 GLU A N 1
ATOM 1055 C CA . GLU A 1 130 ? 9.898 9.087 -21.684 1.00 88.38 130 GLU A CA 1
ATOM 1056 C C . GLU A 1 130 ? 10.628 8.056 -20.821 1.00 88.38 130 GLU A C 1
ATOM 1058 O O . GLU A 1 130 ? 10.801 6.918 -21.259 1.00 88.38 130 GLU A O 1
ATOM 1063 N N . ALA A 1 131 ? 10.991 8.387 -19.578 1.00 88.19 131 ALA A N 1
ATOM 1064 C CA . ALA A 1 131 ? 11.535 7.406 -18.635 1.00 88.19 131 ALA A CA 1
ATOM 1065 C C . ALA A 1 131 ? 10.579 6.221 -18.424 1.00 88.19 131 ALA A C 1
ATOM 1067 O O . ALA A 1 131 ? 10.998 5.063 -18.493 1.00 88.19 131 ALA A O 1
ATOM 1068 N N . TRP A 1 132 ? 9.281 6.503 -18.281 1.00 87.00 132 TRP A N 1
ATOM 1069 C CA . TRP A 1 132 ? 8.228 5.489 -18.159 1.00 87.00 132 TRP A CA 1
ATOM 1070 C C . TRP A 1 132 ? 8.132 4.571 -19.374 1.00 87.00 132 TRP A C 1
ATOM 1072 O O . TRP A 1 132 ? 8.049 3.349 -19.228 1.00 87.00 132 TRP A O 1
ATOM 1082 N N . ARG A 1 133 ? 8.176 5.140 -20.583 1.00 90.00 133 ARG A N 1
ATOM 1083 C CA . ARG A 1 133 ? 8.162 4.359 -21.829 1.00 90.00 133 ARG A CA 1
ATOM 1084 C C . ARG A 1 133 ? 9.410 3.500 -21.967 1.00 90.00 133 ARG A C 1
ATOM 1086 O O . ARG A 1 133 ? 9.277 2.325 -22.302 1.00 90.00 133 ARG A O 1
ATOM 1093 N N . ARG A 1 134 ? 10.594 4.045 -21.661 1.00 92.62 134 ARG A N 1
ATOM 1094 C CA . ARG A 1 134 ? 11.855 3.286 -21.676 1.00 92.62 134 ARG A CA 1
ATOM 1095 C C . ARG A 1 134 ? 11.798 2.095 -20.727 1.00 92.62 134 ARG A C 1
ATOM 1097 O O . ARG A 1 134 ? 12.182 1.002 -21.125 1.00 92.62 134 ARG A O 1
ATOM 1104 N N . PHE A 1 135 ? 11.289 2.290 -19.510 1.00 91.94 135 PHE A N 1
ATOM 1105 C CA . PHE A 1 135 ? 11.164 1.202 -18.544 1.00 91.94 135 PHE A CA 1
ATOM 1106 C C . PHE A 1 135 ? 10.160 0.139 -18.999 1.00 91.94 135 PHE A C 1
ATOM 1108 O O . PHE A 1 135 ? 10.466 -1.049 -18.977 1.00 91.94 135 PHE A O 1
ATOM 1115 N N . TYR A 1 136 ? 8.989 0.552 -19.489 1.00 92.44 136 TYR A N 1
ATOM 1116 C CA . TYR A 1 136 ? 7.982 -0.369 -20.023 1.00 92.44 136 TYR A CA 1
ATOM 1117 C C . TYR A 1 136 ? 8.490 -1.198 -21.213 1.00 92.44 136 TYR A C 1
ATOM 1119 O O . TYR A 1 136 ? 8.168 -2.379 -21.328 1.00 92.44 136 TYR A O 1
ATOM 1127 N N . GLN A 1 137 ? 9.294 -0.592 -22.088 1.00 94.81 137 GLN A N 1
ATOM 1128 C CA . GLN A 1 137 ? 9.857 -1.241 -23.276 1.00 94.81 137 GLN A CA 1
ATOM 1129 C C . GLN A 1 137 ? 11.135 -2.042 -22.990 1.00 94.81 137 GLN A C 1
ATOM 1131 O O . GLN A 1 137 ? 11.664 -2.687 -23.898 1.00 94.81 137 GLN A O 1
ATOM 1136 N N . ALA A 1 138 ? 11.651 -2.006 -21.759 1.00 95.19 138 ALA A N 1
ATOM 1137 C CA . ALA A 1 138 ? 12.892 -2.674 -21.414 1.00 95.19 138 ALA A CA 1
ATOM 1138 C C . ALA A 1 138 ? 12.760 -4.205 -21.547 1.00 95.19 138 ALA A C 1
ATOM 1140 O O . ALA A 1 138 ? 11.851 -4.795 -20.955 1.00 95.19 138 ALA A O 1
ATOM 1141 N N . PRO A 1 139 ? 13.690 -4.890 -22.243 1.00 95.94 139 PRO A N 1
ATOM 1142 C CA . PRO A 1 139 ? 13.644 -6.348 -22.385 1.00 95.94 139 PRO A CA 1
ATOM 1143 C C . PRO A 1 139 ? 13.674 -7.108 -21.051 1.00 95.94 139 PRO A C 1
ATOM 1145 O O . PRO A 1 139 ? 13.191 -8.232 -20.973 1.00 95.94 139 PRO A O 1
ATOM 1148 N N . ASN A 1 140 ? 14.231 -6.490 -20.006 1.00 95.38 140 ASN A N 1
ATOM 1149 C CA . ASN A 1 140 ? 14.380 -7.042 -18.661 1.00 95.38 140 ASN A CA 1
ATOM 1150 C C . ASN A 1 140 ? 13.383 -6.453 -17.643 1.00 95.38 140 ASN A C 1
ATOM 1152 O O . ASN A 1 140 ? 13.583 -6.591 -16.439 1.00 95.38 140 ASN A O 1
ATOM 1156 N N . VAL A 1 141 ? 12.299 -5.798 -18.081 1.00 93.31 141 VAL A N 1
ATOM 1157 C CA . VAL A 1 141 ? 11.320 -5.147 -17.181 1.00 93.31 141 VAL A CA 1
ATOM 1158 C C . VAL A 1 141 ? 10.763 -6.092 -16.102 1.00 93.31 141 VAL A C 1
ATOM 1160 O O . VAL A 1 141 ? 10.518 -5.684 -14.968 1.00 93.31 141 VAL A O 1
ATOM 1163 N N . THR A 1 142 ? 10.608 -7.382 -16.416 1.00 94.75 142 THR A N 1
ATOM 1164 C CA . THR A 1 142 ? 10.098 -8.404 -15.487 1.00 94.75 142 THR A CA 1
ATOM 1165 C C . THR A 1 142 ? 11.055 -8.741 -14.348 1.00 94.75 142 THR A C 1
ATOM 1167 O O . THR A 1 142 ? 10.606 -9.219 -13.300 1.00 94.75 142 THR A O 1
ATOM 1170 N N . ASP A 1 143 ? 12.350 -8.496 -14.543 1.00 95.06 143 ASP A N 1
ATOM 1171 C CA . ASP A 1 143 ? 13.400 -8.783 -13.561 1.00 95.06 143 ASP A CA 1
ATOM 1172 C C . ASP A 1 143 ? 13.360 -7.775 -12.412 1.00 95.06 143 ASP A C 1
ATOM 1174 O O . ASP A 1 143 ? 13.746 -8.088 -11.288 1.00 95.06 143 ASP A O 1
ATOM 1178 N N . TYR A 1 144 ? 12.796 -6.593 -12.669 1.00 92.44 144 TYR A N 1
ATOM 1179 C CA . TYR A 1 144 ? 12.528 -5.594 -11.645 1.00 92.44 144 TYR A CA 1
ATOM 1180 C C . TYR A 1 144 ? 11.285 -5.905 -10.816 1.00 92.44 144 TYR A C 1
ATOM 1182 O O . TYR A 1 144 ? 11.038 -5.191 -9.855 1.00 92.44 144 TYR A O 1
ATOM 1190 N N . VAL A 1 145 ? 10.488 -6.933 -11.128 1.00 93.00 145 VAL A N 1
ATOM 1191 C CA . VAL A 1 145 ? 9.357 -7.311 -10.268 1.00 93.00 145 VAL A CA 1
ATOM 1192 C C . VAL A 1 145 ? 9.844 -8.250 -9.169 1.00 93.00 145 VAL A C 1
ATOM 1194 O O . VAL A 1 145 ? 10.122 -9.427 -9.413 1.00 93.00 145 VAL A O 1
ATOM 1197 N N . GLU A 1 146 ? 9.908 -7.744 -7.944 1.00 92.31 146 GLU A N 1
ATOM 1198 C CA . GLU A 1 146 ? 10.331 -8.500 -6.770 1.00 92.31 146 GLU A CA 1
ATOM 1199 C C . GLU A 1 146 ? 9.136 -8.985 -5.946 1.00 92.31 146 GLU A C 1
ATOM 1201 O O . GLU A 1 146 ? 8.080 -8.351 -5.896 1.00 92.31 146 GLU A O 1
ATOM 1206 N N . GLY A 1 147 ? 9.316 -10.134 -5.295 1.00 92.62 147 GLY A N 1
ATOM 1207 C CA . GLY A 1 147 ? 8.391 -10.634 -4.288 1.00 92.62 147 GLY A CA 1
ATOM 1208 C C . GLY A 1 147 ? 8.896 -10.288 -2.892 1.00 92.62 147 GLY A C 1
ATOM 1209 O O . GLY A 1 147 ? 10.066 -10.512 -2.592 1.00 92.62 147 GLY A O 1
ATOM 1210 N N . PHE A 1 148 ? 8.012 -9.817 -2.021 1.00 91.06 148 PHE A N 1
ATOM 1211 C CA . PHE A 1 148 ? 8.311 -9.586 -0.610 1.00 91.06 148 PHE A CA 1
ATOM 1212 C C . PHE A 1 148 ? 7.238 -10.224 0.272 1.00 91.06 148 PHE A C 1
ATOM 1214 O O . PHE A 1 148 ? 6.109 -10.464 -0.163 1.00 91.06 148 PHE A O 1
ATOM 1221 N N . LYS A 1 149 ? 7.618 -10.585 1.499 1.00 92.94 149 LYS A N 1
ATOM 1222 C CA . LYS A 1 149 ? 6.723 -11.234 2.459 1.00 92.94 149 LYS A CA 1
ATOM 1223 C C . LYS A 1 149 ? 6.042 -10.182 3.320 1.00 92.94 149 LYS A C 1
ATOM 1225 O O . LYS A 1 149 ? 6.710 -9.332 3.897 1.00 92.94 149 LYS A O 1
ATOM 1230 N N . VAL A 1 150 ? 4.725 -10.286 3.427 1.00 90.62 150 VAL A N 1
ATOM 1231 C CA . VAL A 1 150 ? 3.877 -9.376 4.198 1.00 90.62 150 VAL A CA 1
ATOM 1232 C C . VAL A 1 150 ? 3.116 -10.180 5.246 1.00 90.62 150 VAL A C 1
ATOM 1234 O O . VAL A 1 150 ? 2.573 -11.233 4.896 1.00 90.62 150 VAL A O 1
ATOM 1237 N N . PRO A 1 151 ? 3.062 -9.730 6.514 1.00 92.12 151 PRO A N 1
ATOM 1238 C CA . PRO A 1 151 ? 2.206 -10.349 7.519 1.00 92.12 151 PRO A CA 1
ATOM 1239 C C . PRO A 1 151 ? 0.745 -10.409 7.057 1.00 92.12 151 PRO A C 1
ATOM 1241 O O . PRO A 1 151 ? 0.199 -9.406 6.600 1.00 92.12 151 PRO A O 1
ATOM 1244 N N . CYS A 1 152 ? 0.112 -11.571 7.187 1.00 88.19 152 CYS A N 1
ATOM 1245 C CA . CYS A 1 152 ? -1.285 -11.785 6.811 1.00 88.19 152 CYS A CA 1
ATOM 1246 C C . CYS A 1 152 ? -2.121 -11.984 8.070 1.00 88.19 152 CYS A C 1
ATOM 1248 O O . CYS A 1 152 ? -1.850 -12.897 8.850 1.00 88.19 152 CYS A O 1
ATOM 1250 N N . TYR A 1 153 ? -3.138 -11.149 8.256 1.00 86.88 153 TYR A N 1
ATOM 1251 C CA . TYR A 1 153 ? -4.047 -11.235 9.391 1.00 86.88 153 TYR A CA 1
ATOM 1252 C C . TYR A 1 153 ? -5.467 -11.544 8.919 1.00 86.88 153 TYR A C 1
ATOM 1254 O O . TYR A 1 153 ? -5.966 -10.929 7.982 1.00 86.88 153 TYR A O 1
ATOM 1262 N N . SER A 1 154 ? -6.165 -12.440 9.609 1.00 84.44 154 SER A N 1
ATOM 1263 C CA . SER A 1 154 ? -7.626 -12.343 9.652 1.00 84.44 154 SER A CA 1
ATOM 1264 C C . SER A 1 154 ? -8.028 -11.138 10.517 1.00 84.44 154 SER A C 1
ATOM 1266 O O . SER A 1 154 ? -7.241 -10.743 11.391 1.00 84.44 154 SER A O 1
ATOM 1268 N N . PRO A 1 155 ? -9.243 -10.582 10.360 1.00 80.25 155 PRO A N 1
ATOM 1269 C CA . PRO A 1 155 ? -9.732 -9.518 11.238 1.00 80.25 155 PRO A CA 1
ATOM 1270 C C . PRO A 1 155 ? -9.579 -9.857 12.730 1.00 80.25 155 PRO A C 1
ATOM 1272 O O . PRO A 1 155 ? -9.088 -9.038 13.502 1.00 80.25 155 PRO A O 1
ATOM 1275 N N . ALA A 1 156 ? -9.896 -11.098 13.122 1.00 80.69 156 ALA A N 1
ATOM 1276 C CA . ALA A 1 156 ? -9.753 -11.567 14.501 1.00 80.69 156 ALA A CA 1
ATOM 1277 C C . ALA A 1 156 ? -8.293 -11.539 14.984 1.00 80.69 156 ALA A C 1
ATOM 1279 O O . ALA A 1 156 ? -8.005 -11.003 16.051 1.00 80.69 156 ALA A O 1
ATOM 1280 N N . THR A 1 157 ? -7.359 -12.059 14.180 1.00 84.00 157 THR A N 1
ATOM 1281 C CA . THR A 1 157 ? -5.933 -12.087 14.554 1.00 84.00 157 THR A CA 1
ATOM 1282 C C . THR A 1 157 ? -5.294 -10.699 14.573 1.00 84.00 157 THR A C 1
ATOM 1284 O O . THR A 1 157 ? -4.388 -10.467 15.368 1.00 84.00 157 THR A O 1
ATOM 1287 N N . LEU A 1 158 ? -5.761 -9.763 13.735 1.00 84.12 158 LEU A N 1
ATOM 1288 C CA . LEU A 1 158 ? -5.311 -8.370 13.770 1.00 84.12 158 LEU A CA 1
ATOM 1289 C C . LEU A 1 158 ? -5.723 -7.711 15.092 1.00 84.12 158 LEU A C 1
ATOM 1291 O O . LEU A 1 158 ? -4.897 -7.100 15.767 1.00 84.12 158 LEU A O 1
ATOM 1295 N N . ILE A 1 159 ? -6.994 -7.869 15.462 1.00 81.06 159 ILE A N 1
ATOM 1296 C CA . ILE A 1 159 ? -7.585 -7.323 16.688 1.00 81.06 159 ILE A CA 1
ATOM 1297 C C . ILE A 1 159 ? -6.852 -7.864 17.922 1.00 81.06 159 ILE A C 1
ATOM 1299 O O . ILE A 1 159 ? -6.347 -7.082 18.727 1.00 81.06 159 ILE A O 1
ATOM 1303 N N . GLU A 1 160 ? -6.695 -9.187 18.015 1.00 81.75 160 GL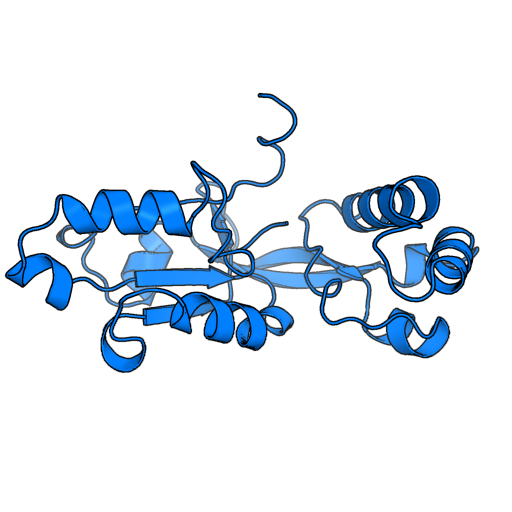U A N 1
ATOM 1304 C CA . GLU A 1 160 ? -5.993 -9.845 19.123 1.00 81.75 160 GLU A CA 1
ATOM 1305 C C . GLU A 1 160 ? -4.533 -9.386 19.231 1.00 81.75 160 GLU A C 1
ATOM 1307 O O . GLU A 1 160 ? -4.076 -8.984 20.304 1.00 81.75 160 GLU A O 1
ATOM 1312 N N . LYS A 1 161 ? -3.801 -9.370 18.109 1.00 82.12 161 LYS A N 1
ATOM 1313 C CA . LYS A 1 161 ? -2.380 -8.994 18.079 1.00 82.12 161 LYS A CA 1
ATOM 1314 C C . LYS A 1 161 ? -2.130 -7.564 18.550 1.00 82.12 161 LYS A C 1
ATOM 1316 O O . LYS A 1 161 ? -1.071 -7.282 19.111 1.00 82.12 161 LYS A O 1
ATOM 1321 N N . HIS A 1 162 ? -3.079 -6.666 18.313 1.00 77.81 162 HIS A N 1
ATOM 1322 C CA . HIS A 1 162 ? -2.967 -5.260 18.693 1.00 77.81 162 HIS A CA 1
ATOM 1323 C C . HIS A 1 162 ? -3.700 -4.926 19.997 1.00 77.81 162 HIS A C 1
ATOM 1325 O O . HIS A 1 162 ? -3.832 -3.752 20.338 1.00 77.81 162 HIS A O 1
ATOM 1331 N N . GLY A 1 163 ? -4.111 -5.949 20.760 1.00 75.06 163 GLY A N 1
ATOM 1332 C CA . GLY A 1 163 ? -4.730 -5.780 22.073 1.00 75.06 163 GLY A CA 1
ATOM 1333 C C . GLY A 1 163 ? -6.073 -5.056 22.013 1.00 75.06 163 GLY A C 1
ATOM 1334 O O . GLY A 1 163 ? -6.452 -4.388 22.974 1.00 75.06 163 GLY A O 1
ATOM 1335 N N . ILE A 1 164 ? -6.766 -5.145 20.877 1.00 73.00 164 ILE A N 1
ATOM 1336 C CA . ILE A 1 164 ? -8.120 -4.628 20.711 1.00 73.00 164 ILE A CA 1
ATOM 1337 C C . ILE A 1 164 ? -9.069 -5.729 21.176 1.00 73.00 164 ILE A C 1
ATOM 1339 O O . ILE A 1 164 ? -8.921 -6.889 20.795 1.00 73.00 164 ILE A O 1
ATOM 1343 N N . LEU A 1 165 ? -10.043 -5.395 22.018 1.00 70.31 165 LEU A N 1
ATOM 1344 C CA . LEU A 1 165 ? -11.109 -6.338 22.333 1.00 70.31 165 LEU A CA 1
ATOM 1345 C C . LEU A 1 165 ? -12.080 -6.370 21.154 1.00 70.31 165 LEU A C 1
ATOM 1347 O O . LEU A 1 165 ? -12.456 -5.328 20.626 1.00 70.31 165 LEU A O 1
ATOM 1351 N N . ALA A 1 166 ? -12.526 -7.557 20.744 1.00 66.44 166 ALA A N 1
ATOM 1352 C CA . ALA A 1 166 ? -13.485 -7.678 19.644 1.00 66.44 166 ALA A CA 1
ATOM 1353 C C . ALA A 1 166 ? -14.806 -6.922 19.914 1.00 66.44 166 ALA A C 1
ATOM 1355 O O . ALA A 1 166 ? -15.462 -6.491 18.971 1.00 66.44 166 ALA A O 1
ATOM 1356 N N . SER A 1 167 ? -15.167 -6.722 21.190 1.00 67.88 167 SER A N 1
ATOM 1357 C CA . SER A 1 167 ? -16.299 -5.888 21.625 1.00 67.88 167 SER A CA 1
ATOM 1358 C C . SER A 1 167 ? -16.144 -4.402 21.301 1.00 67.88 167 SER A C 1
ATOM 1360 O O . SER A 1 167 ? -17.142 -3.691 21.258 1.00 67.88 167 SER A O 1
ATOM 1362 N N . ASP A 1 168 ? -14.914 -3.942 21.07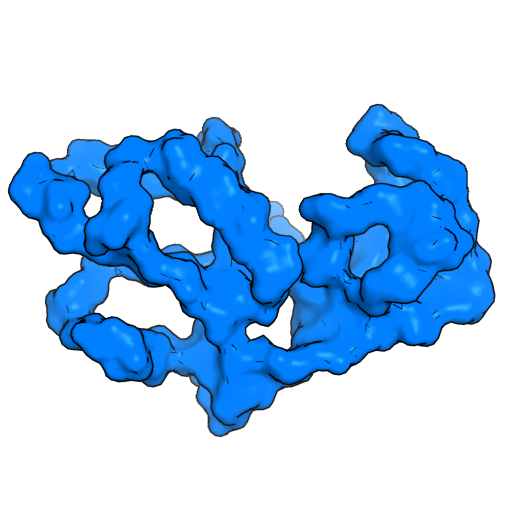6 1.00 68.00 168 ASP A N 1
ATOM 1363 C CA . ASP A 1 168 ? -14.567 -2.529 20.908 1.00 68.00 168 ASP A CA 1
ATOM 1364 C C . ASP A 1 168 ? -14.402 -2.161 19.423 1.00 68.00 168 ASP A C 1
ATOM 1366 O O . ASP A 1 168 ? -14.030 -1.037 19.076 1.00 68.00 168 ASP A O 1
ATOM 1370 N N . LEU A 1 169 ? -14.672 -3.110 18.519 1.00 66.94 169 LEU A N 1
ATOM 1371 C CA . LEU A 1 169 ? -14.601 -2.896 17.082 1.00 66.94 169 LEU A CA 1
ATOM 1372 C C . LEU A 1 169 ? -15.821 -2.103 16.593 1.00 66.94 169 LEU A C 1
ATOM 1374 O O . LEU A 1 169 ? -16.908 -2.653 16.434 1.00 66.94 169 LEU A O 1
ATOM 1378 N N . GLY A 1 170 ? -15.626 -0.814 16.308 1.00 64.19 170 GLY A N 1
ATOM 1379 C CA . GLY A 1 170 ? -16.687 0.054 15.785 1.00 64.19 170 GLY A CA 1
ATOM 1380 C C . GLY A 1 170 ? -16.909 -0.045 14.271 1.00 64.19 170 GLY A C 1
ATOM 1381 O O . GLY A 1 170 ? -18.040 0.079 13.807 1.00 64.19 170 GLY A O 1
ATOM 1382 N N . MET A 1 171 ? -15.845 -0.256 13.485 1.00 67.00 171 MET A N 1
ATOM 1383 C CA . MET A 1 171 ? -15.905 -0.292 12.019 1.00 67.00 171 MET A CA 1
ATOM 1384 C C . MET A 1 171 ? -14.665 -0.974 11.428 1.00 67.00 171 MET A C 1
ATOM 1386 O O . MET A 1 171 ? -13.563 -0.826 11.954 1.00 67.00 171 MET A O 1
ATOM 1390 N N . VAL A 1 172 ? -14.837 -1.671 10.302 1.00 67.69 172 VAL A N 1
ATOM 1391 C CA . VAL A 1 172 ? -13.743 -2.184 9.465 1.00 67.69 172 VAL A CA 1
ATOM 1392 C C . VAL A 1 172 ? -13.953 -1.672 8.046 1.00 67.69 172 VAL A C 1
ATOM 1394 O O . VAL A 1 172 ? -15.019 -1.879 7.470 1.00 67.69 172 VAL A O 1
ATOM 1397 N N . VAL A 1 173 ? -12.936 -1.021 7.483 1.00 64.75 173 VAL A N 1
ATOM 1398 C CA . VAL A 1 173 ? -12.894 -0.632 6.068 1.00 64.75 173 VAL A CA 1
ATOM 1399 C C . VAL A 1 173 ? -11.777 -1.436 5.417 1.00 64.75 173 VAL A C 1
ATOM 1401 O O . VAL A 1 173 ? -10.636 -1.383 5.871 1.00 64.75 173 VAL A O 1
ATOM 1404 N N . ILE A 1 174 ? -12.117 -2.217 4.394 1.00 62.84 174 ILE A N 1
ATOM 1405 C CA . ILE A 1 174 ? -11.156 -3.011 3.625 1.00 62.84 174 ILE A CA 1
ATOM 1406 C C . ILE A 1 174 ? -11.116 -2.418 2.223 1.00 62.84 174 ILE A C 1
ATOM 1408 O O . ILE A 1 174 ? -12.093 -2.527 1.486 1.00 62.84 174 ILE A O 1
ATOM 1412 N N . ASP A 1 175 ? -9.985 -1.815 1.866 1.00 59.69 175 ASP A N 1
ATOM 1413 C CA . ASP A 1 175 ? -9.660 -1.538 0.469 1.00 59.69 175 ASP A CA 1
ATOM 1414 C C . ASP A 1 175 ? -9.258 -2.867 -0.195 1.00 59.69 175 ASP A C 1
ATOM 1416 O O . ASP A 1 175 ? -8.238 -3.475 0.151 1.00 59.69 175 ASP A O 1
ATOM 1420 N N . ALA A 1 176 ? -10.127 -3.384 -1.062 1.00 53.50 176 ALA A N 1
ATOM 1421 C CA . ALA A 1 176 ? -10.002 -4.708 -1.656 1.00 53.50 176 ALA A CA 1
ATOM 1422 C C . ALA A 1 176 ? -9.584 -4.593 -3.125 1.00 53.50 176 ALA A C 1
ATOM 1424 O O . ALA A 1 176 ? -10.401 -4.288 -3.997 1.00 53.50 176 ALA A O 1
ATOM 1425 N N . GLU A 1 177 ? -8.321 -4.917 -3.429 1.00 52.84 177 GLU A N 1
ATOM 1426 C CA . GLU A 1 177 ? -7.899 -4.988 -4.828 1.00 52.84 177 GLU A CA 1
ATOM 1427 C C . GLU A 1 177 ? -8.743 -5.987 -5.631 1.00 52.84 177 GLU A C 1
ATOM 1429 O O . GLU A 1 177 ? -9.050 -7.087 -5.173 1.00 52.84 177 GLU A O 1
ATOM 1434 N N . GLN A 1 178 ? -9.021 -5.608 -6.885 1.00 44.91 178 GLN A N 1
ATOM 1435 C CA . GLN A 1 178 ? -9.789 -6.347 -7.900 1.00 44.91 178 GLN A CA 1
ATOM 1436 C C . GLN A 1 178 ? -11.323 -6.280 -7.805 1.00 44.91 178 GLN A C 1
ATOM 1438 O O . GLN A 1 178 ? -11.988 -6.922 -8.622 1.00 44.91 178 GLN A O 1
ATOM 1443 N N . LEU A 1 179 ? -11.901 -5.483 -6.899 1.00 39.78 179 LEU A N 1
ATOM 1444 C CA . LEU A 1 179 ? -13.342 -5.179 -6.933 1.00 39.78 179 LEU A CA 1
ATOM 1445 C C . LEU A 1 179 ? -13.683 -3.851 -7.627 1.00 39.78 179 LEU A C 1
ATOM 1447 O O . LEU A 1 179 ? -14.788 -3.724 -8.148 1.00 39.78 179 LEU A O 1
ATOM 1451 N N . ASP A 1 180 ? -12.726 -2.931 -7.770 1.00 39.25 180 ASP A N 1
ATOM 1452 C CA . ASP A 1 180 ? -12.952 -1.631 -8.429 1.00 39.25 180 ASP A CA 1
ATOM 1453 C C . ASP A 1 180 ? -13.227 -1.727 -9.938 1.00 39.25 180 ASP A C 1
ATOM 1455 O O . ASP A 1 180 ? -13.773 -0.805 -10.534 1.00 39.25 180 ASP A O 1
ATOM 1459 N N . SER A 1 181 ? -12.860 -2.837 -10.584 1.00 31.50 181 SER A N 1
ATOM 1460 C CA . SER A 1 181 ? -13.097 -3.057 -12.019 1.00 31.50 181 SER A CA 1
ATOM 1461 C C . SER A 1 181 ? -14.438 -3.730 -12.331 1.00 31.50 181 SER A C 1
ATOM 1463 O O . SER A 1 181 ? -14.699 -4.058 -13.490 1.00 31.50 181 SER A O 1
ATOM 1465 N N . ARG A 1 182 ? -15.280 -3.977 -11.316 1.00 27.81 182 ARG A N 1
ATOM 1466 C CA . ARG A 1 182 ? -16.588 -4.646 -11.454 1.00 27.81 182 ARG A CA 1
ATOM 1467 C C . ARG A 1 182 ? -17.785 -3.789 -11.024 1.00 27.81 182 ARG A C 1
ATOM 1469 O O . ARG A 1 182 ? -18.875 -4.344 -10.880 1.00 27.81 182 ARG A O 1
ATOM 1476 N N . ILE A 1 183 ? -17.597 -2.483 -10.835 1.00 28.86 183 ILE A N 1
ATOM 1477 C CA . ILE A 1 183 ? -18.675 -1.516 -10.571 1.00 28.86 183 ILE A CA 1
ATOM 1478 C C . ILE A 1 183 ? -18.905 -0.664 -11.818 1.00 28.86 183 ILE A C 1
ATOM 1480 O O . ILE A 1 183 ? -17.900 -0.197 -12.397 1.00 28.86 183 ILE A O 1
#

pLDDT: mean 77.31, std 13.93, range [27.81, 95.94]

Nearest PDB structures (foldseek):
  8hdj-assembly3_F  TM=2.974E-01  e=7.918E+00  Acetivibrio thermocellus DSM 1313

Radius of gyration: 18.07 Å; Cα contacts (8 Å, |Δi|>4): 253; chains: 1; bounding box: 41×35×47 Å

Foldseek 3Di:
DFFCLPAQPPPCPGNQNVVVVVLVPDDPVCNQPAADETEGQQPLSPVSNLVRVVVHPYDCVRHYDYHHFAEDPPCPDQKAKKKFFAPVLCVVLVADCSPGSRQIGSDLCSSLVVLVCCLPPVCPPGDPSVSSVCLNPDPCNSVRIDIDITGYDYPVRVCVVVVHDPVSDPDDDGPDPPVVVVD